Protein AF-A0A813A0J2-F1 (afdb_monomer)

Sequence (272 aa):
MQGVPAFLRPGIRQAYTFSLRALRDAHSRAGEVQQARAWKLFLLVPRLLLCRARVAGSTGREALLQRVRDFLAGRWTALLAAARDAADQLGPAPTAHADDDAASLRRREAACAHAPTCPAYRNPRRRARPPTLGQALRSSRRGTAAGLSGATCKHYKVLLDDAEALELFAHAANLLASAQIPANIAAALAVSRLTALVSRCLARQYADTFDQATRPYQFALQTRAGTDALSGMLRAAIDLDADATIVSLDGRSAYDTISRAAFLCEAIAHNP

Secondary structure (DSSP, 8-state):
-----GGGHHHHHHHHHHHHHHHHHHHHHS-HHHHHHHHHHHHTHHHHH-SPPSS-HHHHHHHHHHHHHHHHTT-HHHHHHHHHHHHHTT-SPP-TTHHHHHHHHHHHHHHHHT----GGG--TT----HHHHHHHHHTPPTTPPP-TTS--HHHHGGGGG-HHHHHHHHHHHHHHHTT-S-HHHHHHHHTSHHHHHHHHHHHHHTHHHHHHHH-SS--STT-SSHHHHHHHHHHHHHHH-TT--------TTHHHHS-HHHHHHHHHHT--

Radius of gyration: 22.63 Å; Cα contacts (8 Å, |Δi|>4): 231; chains: 1; bounding box: 49×38×70 Å

Solvent-accessible surface area (backbone atoms only — not comparable to full-atom values): 15719 Å² total; per-residue (Å²): 108,58,81,84,51,79,91,46,40,68,52,53,35,50,54,47,37,52,24,34,50,46,28,56,52,19,66,77,74,45,57,62,71,52,30,43,48,22,50,49,53,41,51,32,45,46,38,50,50,29,50,78,64,95,47,72,67,70,66,28,52,50,54,42,54,48,38,42,52,37,52,77,70,66,45,49,68,62,34,49,51,56,39,47,57,54,46,67,72,65,49,82,72,87,64,91,53,51,67,63,49,50,52,50,46,53,53,50,50,56,58,56,71,69,58,76,91,62,86,81,73,79,57,89,83,74,57,51,44,48,69,52,43,49,49,46,52,67,71,52,68,88,84,61,74,55,18,88,45,49,34,33,71,74,68,57,52,52,31,74,84,34,72,67,41,30,47,40,48,21,51,54,44,30,31,56,71,65,65,65,59,45,74,96,48,44,73,64,44,68,61,20,46,62,41,59,48,45,54,50,25,48,51,61,74,44,39,66,59,54,51,60,74,41,55,89,83,58,39,60,96,85,38,91,64,26,64,64,47,51,52,52,52,55,49,54,50,40,75,76,31,90,83,60,78,90,82,90,83,83,69,76,61,50,89,80,64,55,59,61,68,59,53,49,51,51,56,46,74,80,52,129

Mean predicted aligne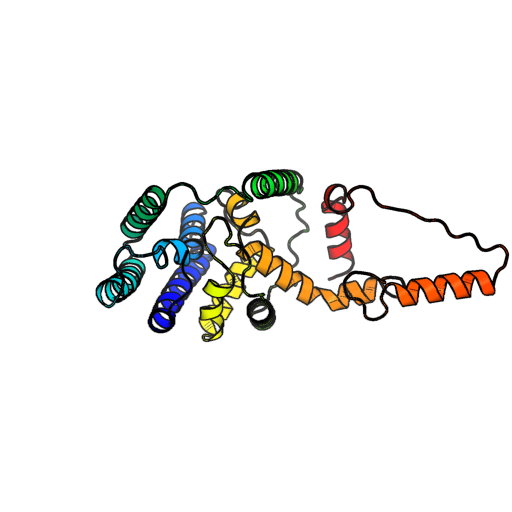d error: 9.46 Å

Nearest PDB structures (foldseek):
  7bmh-assembly1_A  TM=2.535E-01  e=9.460E+00  Plenodomus lingam
  3q7k-assembly1_E  TM=1.871E-01  e=7.464E+00  Salmonella enterica subsp. enterica serovar Typhi str. CT18

Foldseek 3Di:
DDFQDPVCLVLLLVQLLVLLVQLVCCLVPHDQVSNQVSVLSNLQSCLLQVLQDPDDDPVRVVVSVVSSVCSVVVVVVVSVVVSVVSVVVVPDDPCPCVVVVVVVLVLLVVVVVPDDPDPLLDDVVQFLDLVLLLVLLVPDDPPDAFFPSNDDSSSVNSQNVPPSSSRSLSVVLRCLSSVVHRPVCNSSVSRGNSVVSSVSSSCVVCVVVVVVVCPPPDADDPDPCHVVVVVVVVVVVCVVPVPDDDDDDDDDVCVSPDDPVVVVVVVSVSPD

pLDDT: mean 81.61, std 15.21, range [38.41, 97.88]

Organism: NCBI:txid1628268

Structure (mmCIF, N/CA/C/O backbone):
data_AF-A0A813A0J2-F1
#
_entry.id   AF-A0A813A0J2-F1
#
loop_
_atom_site.group_PDB
_atom_site.id
_atom_site.type_symbol
_atom_site.label_atom_id
_atom_site.label_alt_id
_atom_site.label_comp_id
_atom_site.label_asym_id
_atom_site.label_entity_id
_atom_site.label_seq_id
_atom_site.pdbx_PDB_ins_code
_atom_site.Cartn_x
_atom_site.Cartn_y
_atom_site.Cartn_z
_atom_site.occupancy
_atom_site.B_iso_or_equiv
_atom_site.auth_seq_id
_atom_site.auth_comp_id
_atom_site.auth_asym_id
_atom_site.auth_atom_id
_atom_site.pdbx_PDB_model_num
ATOM 1 N N . MET A 1 1 ? 5.527 -5.990 15.704 1.00 75.81 1 MET A N 1
ATOM 2 C CA . MET A 1 1 ? 4.059 -6.217 15.722 1.00 75.81 1 MET A CA 1
ATOM 3 C C . MET A 1 1 ? 3.756 -7.693 15.552 1.00 75.81 1 MET A C 1
ATOM 5 O O . MET A 1 1 ? 4.475 -8.348 14.804 1.00 75.81 1 MET A O 1
ATOM 9 N N . GLN A 1 2 ? 2.730 -8.227 16.221 1.00 80.75 2 GLN A N 1
ATOM 10 C CA . GLN A 1 2 ? 2.326 -9.626 16.014 1.00 80.75 2 GLN A CA 1
ATOM 11 C C . GLN A 1 2 ? 1.457 -9.799 14.753 1.00 80.75 2 GLN A C 1
ATOM 13 O O . GLN A 1 2 ? 0.929 -8.828 14.201 1.00 80.75 2 GLN A O 1
ATOM 18 N N . GLY A 1 3 ? 1.341 -11.038 14.263 1.00 83.94 3 GLY A N 1
ATOM 19 C CA . GLY A 1 3 ? 0.378 -11.385 13.212 1.00 83.94 3 GLY A CA 1
ATOM 20 C C . GLY A 1 3 ? -1.062 -11.289 13.723 1.00 83.94 3 GLY A C 1
ATOM 21 O O . GLY A 1 3 ? -1.275 -11.263 14.929 1.00 83.94 3 GLY A O 1
ATOM 22 N N . VAL A 1 4 ? -2.049 -11.240 12.823 1.00 88.69 4 VAL A N 1
ATOM 23 C CA . VAL A 1 4 ? -3.469 -11.173 13.214 1.00 88.69 4 VAL A CA 1
ATOM 24 C C . VAL A 1 4 ? -3.949 -12.553 13.687 1.00 88.69 4 VAL A C 1
ATOM 26 O O . VAL A 1 4 ? -4.020 -13.465 12.853 1.00 88.69 4 VAL A O 1
ATOM 29 N N . PRO A 1 5 ? -4.300 -12.739 14.976 1.00 90.12 5 PRO A N 1
ATOM 30 C CA . PRO A 1 5 ? -4.888 -13.991 15.451 1.00 90.12 5 PRO A CA 1
ATOM 31 C C . PRO A 1 5 ? -6.247 -14.243 14.790 1.00 90.12 5 PRO A C 1
ATOM 33 O O . PRO A 1 5 ? -6.977 -13.295 14.504 1.00 90.12 5 PRO A O 1
ATOM 36 N N . ALA A 1 6 ? -6.614 -15.509 14.568 1.00 91.44 6 ALA A N 1
ATOM 37 C CA . ALA A 1 6 ? -7.849 -15.867 13.859 1.00 91.44 6 ALA A CA 1
ATOM 38 C C . ALA A 1 6 ? -9.105 -15.242 14.495 1.00 91.44 6 ALA A C 1
ATOM 40 O O . ALA A 1 6 ? -9.894 -14.620 13.788 1.00 91.44 6 ALA A O 1
ATOM 41 N N . PHE A 1 7 ? -9.224 -15.308 15.827 1.00 91.38 7 PHE A N 1
ATOM 42 C CA . PHE A 1 7 ? -10.346 -14.735 16.580 1.00 91.38 7 PHE A CA 1
ATOM 43 C C . PHE A 1 7 ? -10.458 -13.206 16.465 1.00 91.38 7 PHE A C 1
ATOM 45 O O . PHE A 1 7 ? -11.523 -12.652 16.707 1.00 91.38 7 PHE A O 1
ATOM 52 N N . LEU A 1 8 ? -9.370 -12.513 16.108 1.00 93.50 8 LEU A N 1
ATOM 53 C CA . LEU A 1 8 ? -9.333 -11.053 16.019 1.00 93.50 8 LEU A CA 1
ATOM 54 C C . LEU A 1 8 ? -9.584 -10.550 14.591 1.00 93.50 8 LEU A C 1
ATOM 56 O O . LEU A 1 8 ? -9.812 -9.358 14.403 1.00 93.50 8 LEU A O 1
ATOM 60 N N . ARG A 1 9 ? -9.555 -11.428 13.575 1.00 94.50 9 ARG A N 1
ATOM 61 C CA . ARG A 1 9 ? -9.724 -11.032 12.164 1.00 94.50 9 ARG A CA 1
ATOM 62 C C . ARG A 1 9 ? -10.989 -10.200 11.916 1.00 94.50 9 ARG A C 1
ATOM 64 O O . ARG A 1 9 ? -10.839 -9.170 11.261 1.00 94.50 9 ARG A O 1
ATOM 71 N N . PRO A 1 10 ? -12.182 -10.556 12.447 1.00 95.44 10 PRO A N 1
ATOM 72 C CA . PRO A 1 10 ? -13.379 -9.736 12.256 1.00 95.44 10 PRO A CA 1
ATOM 73 C C . PRO A 1 10 ? -13.210 -8.321 12.823 1.00 95.44 10 PRO A C 1
ATOM 75 O O . PRO A 1 10 ? -13.498 -7.348 12.134 1.00 95.44 10 PRO A O 1
ATOM 78 N N . GLY A 1 11 ? -12.653 -8.200 14.031 1.00 95.94 11 GLY A N 1
ATOM 79 C CA . GLY A 1 11 ? -12.412 -6.912 14.684 1.00 95.94 11 GLY A CA 1
ATOM 80 C C . GLY A 1 11 ? -11.375 -6.046 13.963 1.00 95.94 11 GLY A C 1
ATOM 81 O O . GLY A 1 11 ? -11.594 -4.855 13.759 1.00 95.94 11 GLY A O 1
ATOM 82 N N . ILE A 1 12 ? -10.268 -6.640 13.500 1.00 95.75 12 ILE A N 1
ATOM 83 C CA . ILE A 1 12 ? -9.265 -5.914 12.703 1.00 95.75 12 ILE A CA 1
ATOM 84 C C . ILE A 1 12 ? -9.857 -5.456 11.365 1.00 95.75 12 ILE A C 1
ATOM 86 O O . ILE A 1 12 ? -9.599 -4.331 10.938 1.00 95.75 12 ILE A O 1
ATOM 90 N N . ARG A 1 13 ? -10.664 -6.294 10.706 1.00 96.50 13 ARG A N 1
ATOM 91 C CA . ARG A 1 13 ? -11.355 -5.913 9.470 1.00 96.50 13 ARG A CA 1
ATOM 92 C C . ARG A 1 13 ? -12.330 -4.758 9.704 1.00 96.50 13 ARG A C 1
ATOM 94 O O . ARG A 1 13 ? -12.316 -3.811 8.922 1.00 96.50 13 ARG A O 1
ATOM 101 N N . GLN A 1 14 ? -13.111 -4.784 10.785 1.00 96.75 14 GLN A N 1
ATOM 102 C CA . GLN A 1 14 ? -13.985 -3.667 11.159 1.00 96.75 14 GLN A CA 1
ATOM 103 C C . GLN A 1 14 ? -13.189 -2.377 11.392 1.00 96.75 14 GLN A C 1
ATOM 105 O O . GLN A 1 14 ? -13.555 -1.337 10.853 1.00 96.75 14 GLN A O 1
ATOM 110 N N . ALA A 1 15 ? -12.067 -2.441 12.113 1.00 97.31 15 ALA A N 1
ATOM 111 C CA . ALA A 1 15 ? -11.208 -1.280 12.356 1.00 97.31 15 ALA A CA 1
ATOM 112 C C . ALA A 1 15 ? -10.622 -0.686 11.059 1.00 97.31 15 ALA A C 1
ATOM 114 O O . ALA A 1 15 ? -10.613 0.534 10.865 1.00 97.31 15 ALA A O 1
ATOM 115 N N . TYR A 1 16 ? -10.167 -1.535 10.133 1.00 97.19 16 TYR A N 1
ATOM 116 C CA . TYR A 1 16 ? -9.724 -1.074 8.817 1.00 97.19 16 TYR A CA 1
ATOM 117 C C . TYR A 1 16 ? -10.860 -0.469 7.999 1.00 97.19 16 TYR A C 1
ATOM 119 O O . TYR A 1 16 ? -10.696 0.609 7.445 1.00 97.19 16 TYR A O 1
ATOM 127 N N . THR A 1 17 ? -12.015 -1.126 7.947 1.00 97.69 17 THR A N 1
ATOM 128 C CA . THR A 1 17 ? -13.176 -0.636 7.192 1.00 97.69 17 THR A CA 1
ATOM 129 C C . THR A 1 17 ? -13.630 0.717 7.731 1.00 97.69 17 THR A C 1
ATOM 131 O O . THR A 1 17 ? -13.798 1.660 6.964 1.00 97.69 17 THR A O 1
ATOM 134 N N . PHE A 1 18 ? -13.722 0.854 9.057 1.00 97.88 18 PHE A N 1
ATOM 135 C CA . PHE A 1 18 ? -14.023 2.115 9.729 1.00 97.88 18 PHE A CA 1
ATOM 136 C C . PHE A 1 18 ? -13.033 3.221 9.335 1.00 97.88 18 PHE A C 1
ATOM 138 O O . PHE A 1 18 ? -13.437 4.296 8.895 1.00 97.88 18 PHE A O 1
ATOM 145 N N . SER A 1 19 ? -11.730 2.954 9.452 1.00 97.62 19 SER A N 1
ATOM 146 C CA . SER A 1 19 ? -10.697 3.952 9.149 1.00 97.62 19 SER A CA 1
ATOM 147 C C . SER A 1 19 ? -10.624 4.313 7.664 1.00 97.62 19 SER A C 1
ATOM 149 O O . SER A 1 19 ? -10.400 5.476 7.335 1.00 97.62 19 SER A O 1
ATOM 151 N N . LEU A 1 20 ? -10.870 3.361 6.762 1.00 97.81 20 LEU A N 1
ATOM 152 C CA . LEU A 1 20 ? -10.923 3.618 5.324 1.00 97.81 20 LEU A CA 1
ATOM 153 C C . LEU A 1 20 ? -12.183 4.395 4.910 1.00 97.81 20 LEU A C 1
ATOM 155 O O . LEU A 1 20 ? -12.088 5.262 4.042 1.00 97.81 20 LEU A O 1
ATOM 159 N N . ARG A 1 21 ? -13.344 4.147 5.540 1.00 97.06 21 ARG A N 1
ATOM 160 C CA . ARG A 1 21 ? -14.542 4.989 5.355 1.00 97.06 21 ARG A CA 1
ATOM 161 C C . ARG A 1 21 ? -14.263 6.419 5.807 1.00 97.06 21 ARG A C 1
ATOM 163 O O . ARG A 1 21 ? -14.449 7.341 5.023 1.00 97.06 21 ARG A O 1
ATOM 170 N N . ALA A 1 22 ? -13.700 6.589 7.006 1.00 96.00 22 ALA A N 1
ATOM 171 C CA . ALA A 1 22 ? -13.313 7.903 7.517 1.00 96.00 22 ALA A CA 1
ATOM 172 C C . ALA A 1 22 ? -12.311 8.623 6.594 1.00 96.00 22 ALA A C 1
ATOM 174 O O . ALA A 1 22 ? -12.391 9.837 6.426 1.00 96.00 22 ALA A O 1
ATOM 175 N N . LEU A 1 23 ? -11.385 7.885 5.974 1.00 96.56 23 LEU A N 1
ATOM 176 C CA . LEU A 1 23 ? -10.433 8.414 4.994 1.00 96.56 23 LEU A CA 1
ATOM 177 C C . LEU A 1 23 ? -11.130 8.901 3.724 1.00 96.56 23 LEU A C 1
ATOM 179 O O . LEU A 1 23 ? -10.880 10.030 3.301 1.00 96.56 23 LEU A O 1
ATOM 183 N N . ARG A 1 24 ? -12.022 8.089 3.149 1.00 95.94 24 ARG A N 1
ATOM 184 C CA . ARG A 1 24 ? -12.827 8.476 1.982 1.00 95.94 24 ARG A CA 1
ATOM 185 C C . ARG A 1 24 ? -13.660 9.724 2.280 1.00 95.94 24 ARG A C 1
ATOM 187 O O . ARG A 1 24 ? -13.628 10.682 1.512 1.00 95.94 24 ARG A O 1
ATOM 194 N N . ASP A 1 25 ? -14.347 9.739 3.418 1.00 95.38 25 ASP A N 1
ATOM 195 C CA . ASP A 1 25 ? -15.223 10.844 3.810 1.00 95.38 25 ASP A CA 1
ATOM 196 C C . ASP A 1 25 ? -14.423 12.133 4.062 1.00 95.38 25 ASP A C 1
ATOM 198 O O . ASP A 1 25 ? -14.815 13.211 3.605 1.00 95.38 25 ASP A O 1
ATOM 202 N N . ALA A 1 26 ? -13.264 12.030 4.724 1.00 94.69 26 ALA A N 1
ATOM 203 C CA . ALA A 1 26 ? -12.372 13.164 4.956 1.00 94.69 26 ALA A CA 1
ATOM 204 C C . ALA A 1 26 ? -11.808 13.736 3.650 1.00 94.69 26 ALA A C 1
ATOM 206 O O . ALA A 1 26 ? -11.664 14.951 3.535 1.00 94.69 26 ALA A O 1
ATOM 207 N N . HIS A 1 27 ? -11.508 12.891 2.663 1.00 92.12 27 HIS A N 1
ATOM 208 C CA . HIS A 1 27 ? -11.026 13.352 1.364 1.00 92.12 27 HIS A CA 1
ATOM 209 C C . HIS A 1 27 ? -12.091 14.149 0.597 1.00 92.12 27 HIS A C 1
ATOM 211 O O . HIS A 1 27 ? -11.766 15.137 -0.052 1.00 92.12 27 HIS A O 1
ATOM 217 N N . SER A 1 28 ? -13.366 13.760 0.700 1.00 87.38 28 SER A N 1
ATOM 218 C CA . SER A 1 28 ? -14.460 14.458 0.013 1.00 87.38 28 SER A CA 1
ATOM 219 C C . SER A 1 28 ? -14.950 15.721 0.723 1.00 87.38 28 SER A C 1
ATOM 221 O O . SER A 1 28 ? -15.503 16.596 0.062 1.00 87.38 28 SER A O 1
ATOM 223 N N . ARG A 1 29 ? -14.837 15.802 2.055 1.00 85.88 29 ARG A N 1
ATOM 224 C CA . ARG A 1 29 ? -15.569 16.810 2.850 1.00 85.88 29 ARG A CA 1
ATOM 225 C C . ARG A 1 29 ? -14.722 17.603 3.839 1.00 85.88 29 ARG A C 1
ATOM 227 O O . ARG A 1 29 ? -15.251 18.517 4.464 1.00 85.88 29 ARG A O 1
ATOM 234 N N . ALA A 1 30 ? -13.453 17.254 4.039 1.00 84.06 30 ALA A N 1
ATOM 235 C CA . ALA A 1 30 ? -12.662 17.806 5.132 1.00 84.06 30 ALA A CA 1
ATOM 236 C C . ALA A 1 30 ? -11.338 18.428 4.674 1.00 84.06 30 ALA A C 1
ATOM 238 O O . ALA A 1 30 ? -10.770 18.070 3.643 1.00 84.06 30 ALA A O 1
ATOM 239 N N . GLY A 1 31 ? -10.831 19.352 5.495 1.00 88.50 31 GLY A N 1
ATOM 240 C CA . GLY A 1 31 ? -9.531 19.987 5.291 1.00 88.50 31 GLY A CA 1
ATOM 241 C C . GLY A 1 31 ? -8.350 19.036 5.513 1.00 88.50 31 GLY A C 1
ATOM 242 O O . GLY A 1 31 ? -8.483 17.950 6.088 1.00 88.50 31 GLY A O 1
ATOM 243 N N . GLU A 1 32 ? -7.163 19.481 5.102 1.00 89.44 32 GLU A N 1
ATOM 244 C CA . GLU A 1 32 ? -5.930 18.682 5.074 1.00 89.44 32 GLU A CA 1
ATOM 245 C C . GLU A 1 32 ? -5.586 18.027 6.426 1.00 89.44 32 GLU A C 1
ATOM 247 O O . GLU A 1 32 ? -5.187 16.862 6.480 1.00 89.44 32 GLU A O 1
ATOM 252 N N . VAL A 1 33 ? -5.823 18.724 7.543 1.00 92.38 33 VAL A N 1
ATOM 253 C CA . VAL A 1 33 ? -5.591 18.191 8.899 1.00 92.38 33 VAL A CA 1
ATOM 254 C C . VAL A 1 33 ? -6.425 16.936 9.164 1.00 92.38 33 VAL A C 1
ATOM 256 O O . VAL A 1 33 ? -5.918 15.953 9.712 1.00 92.38 33 VAL A O 1
ATOM 259 N N . GLN A 1 34 ? -7.700 16.945 8.776 1.00 93.06 34 GLN A N 1
ATOM 260 C CA . GLN A 1 34 ? -8.599 15.817 9.007 1.00 93.06 34 GLN A CA 1
ATOM 261 C C . GLN A 1 34 ? -8.285 14.656 8.062 1.00 93.06 34 GLN A C 1
ATOM 263 O O . GLN A 1 34 ? -8.298 13.501 8.491 1.00 93.06 34 GLN A O 1
ATOM 268 N N . GLN A 1 35 ? -7.910 14.953 6.816 1.00 94.31 35 GLN A N 1
ATOM 269 C CA . GLN A 1 35 ? -7.392 13.947 5.890 1.00 94.31 35 GLN A CA 1
ATOM 270 C C . GLN A 1 35 ? -6.145 13.266 6.470 1.00 94.31 35 GLN A C 1
ATOM 272 O O . GLN A 1 35 ? -6.067 12.037 6.507 1.00 94.31 35 GLN A O 1
ATOM 277 N N . ALA A 1 36 ? -5.202 14.041 7.014 1.00 94.00 36 ALA A N 1
ATOM 278 C CA . ALA A 1 36 ? -3.986 13.505 7.621 1.00 94.00 36 ALA A CA 1
ATOM 279 C C . ALA A 1 36 ? -4.298 12.616 8.833 1.00 94.00 36 ALA A C 1
ATOM 281 O O . ALA A 1 36 ? -3.675 11.568 9.015 1.00 94.00 36 ALA A O 1
ATOM 282 N N . ARG A 1 37 ? -5.282 12.997 9.658 1.00 94.25 37 ARG A N 1
ATOM 283 C CA . ARG A 1 37 ? -5.762 12.175 10.783 1.00 94.25 37 ARG A CA 1
ATOM 284 C C . ARG A 1 37 ? -6.370 10.860 10.308 1.00 94.25 37 ARG A C 1
ATOM 286 O O . ARG A 1 37 ? -6.030 9.821 10.868 1.00 94.25 37 ARG A O 1
ATOM 293 N N . ALA A 1 38 ? -7.204 10.881 9.271 1.00 95.94 38 ALA A N 1
ATOM 294 C CA . ALA A 1 38 ? -7.831 9.673 8.742 1.00 95.94 38 ALA A CA 1
ATOM 295 C C . ALA A 1 38 ? -6.800 8.701 8.140 1.00 95.94 38 ALA A C 1
ATOM 297 O O . ALA A 1 38 ? -6.827 7.503 8.426 1.00 95.94 38 ALA A O 1
ATOM 298 N N . TRP A 1 39 ? -5.810 9.224 7.410 1.00 95.75 39 TRP A N 1
ATOM 299 C CA . TRP A 1 39 ? -4.657 8.447 6.948 1.00 95.75 39 TRP A CA 1
ATOM 300 C C . TRP A 1 39 ? -3.865 7.824 8.099 1.00 95.75 39 TRP A C 1
ATOM 302 O O . TRP A 1 39 ? -3.557 6.632 8.063 1.00 95.75 39 TRP A O 1
ATOM 312 N N . LYS A 1 40 ? -3.551 8.602 9.141 1.00 94.00 40 LYS A N 1
ATOM 313 C CA . LYS A 1 40 ? -2.852 8.097 10.334 1.00 94.00 40 LYS A CA 1
ATOM 314 C C . LYS A 1 40 ? -3.658 7.001 11.024 1.00 94.00 40 LYS A C 1
ATOM 316 O O . LYS A 1 40 ? -3.084 5.977 11.383 1.00 94.00 40 LYS A O 1
ATOM 321 N N . LEU A 1 41 ? -4.969 7.189 11.170 1.00 95.06 41 LEU A N 1
ATOM 322 C CA . LEU A 1 41 ? -5.855 6.207 11.785 1.00 95.06 41 LEU A CA 1
ATOM 323 C C . LEU A 1 41 ? -5.813 4.876 11.029 1.00 95.06 41 LEU A C 1
ATOM 325 O O . LEU A 1 41 ? -5.614 3.836 11.650 1.00 95.06 41 LEU A O 1
ATOM 329 N N . PHE A 1 42 ? -5.919 4.923 9.699 1.00 95.88 42 PHE A N 1
ATOM 330 C CA . PHE A 1 42 ? -5.825 3.751 8.831 1.00 95.88 42 PHE A CA 1
ATOM 331 C C . PHE A 1 42 ? -4.455 3.056 8.920 1.00 95.88 42 PHE A C 1
ATOM 333 O O . PHE A 1 42 ? -4.372 1.849 9.160 1.00 95.88 42 PHE A O 1
ATOM 340 N N . LEU A 1 43 ? -3.362 3.807 8.771 1.00 93.06 43 LEU A N 1
ATOM 341 C CA . LEU A 1 43 ? -2.009 3.242 8.751 1.00 93.06 43 LEU A CA 1
ATOM 342 C C . LEU A 1 43 ? -1.605 2.632 10.096 1.00 93.06 43 LEU A C 1
ATOM 344 O O . LEU A 1 43 ? -0.845 1.660 10.122 1.00 93.06 43 LEU A O 1
ATOM 348 N N . LEU A 1 44 ? -2.085 3.200 11.204 1.00 92.94 44 LEU A N 1
ATOM 349 C CA . LEU A 1 44 ? -1.707 2.797 12.557 1.00 92.94 44 LEU A CA 1
ATOM 350 C C . LEU A 1 44 ? -2.592 1.691 13.142 1.00 92.94 44 LEU A C 1
ATOM 352 O O . LEU A 1 44 ? -2.292 1.243 14.247 1.00 92.94 44 LEU A O 1
ATOM 356 N N . VAL A 1 45 ? -3.602 1.178 12.422 1.00 94.62 45 VAL A N 1
ATOM 357 C CA . VAL A 1 45 ? -4.445 0.055 12.890 1.00 94.62 45 VAL A CA 1
ATOM 358 C C . VAL A 1 45 ? -3.608 -1.104 13.458 1.00 94.62 45 VAL A C 1
ATOM 360 O O . VAL A 1 45 ? -3.866 -1.514 14.593 1.00 94.62 45 VAL A O 1
ATOM 363 N N . PRO A 1 46 ? -2.553 -1.614 12.781 1.00 92.31 46 PRO A N 1
ATOM 364 C CA . PRO A 1 46 ? -1.710 -2.650 13.368 1.00 92.31 46 PRO A CA 1
ATOM 365 C C . PRO A 1 46 ? -1.053 -2.195 14.664 1.00 92.31 46 PRO A C 1
ATOM 367 O O . PRO A 1 46 ? -1.038 -2.960 15.621 1.00 92.31 46 PRO A O 1
ATOM 370 N N . ARG A 1 47 ? -0.527 -0.964 14.707 1.00 90.38 47 ARG A N 1
ATOM 371 C CA . ARG A 1 47 ? 0.179 -0.407 15.870 1.00 90.38 47 ARG A CA 1
ATOM 372 C C . ARG A 1 47 ? -0.707 -0.321 17.105 1.00 90.38 47 ARG A C 1
ATOM 374 O O . ARG A 1 47 ? -0.270 -0.718 18.180 1.00 90.38 47 ARG A O 1
ATOM 381 N N . LEU A 1 48 ? -1.946 0.117 16.921 1.00 92.75 48 LEU A N 1
ATOM 382 C CA . LEU A 1 48 ? -2.918 0.300 17.996 1.00 92.75 48 LEU A CA 1
ATOM 383 C C . LEU A 1 48 ? -3.502 -1.022 18.498 1.00 92.75 48 LEU A C 1
ATOM 385 O O . LEU A 1 48 ? -3.772 -1.165 19.686 1.00 92.75 48 LEU A O 1
ATOM 389 N N . LEU A 1 49 ? -3.688 -2.001 17.609 1.00 93.50 49 LEU A N 1
ATOM 390 C CA . LEU A 1 49 ? -4.437 -3.217 17.939 1.00 93.50 49 LEU A CA 1
ATOM 391 C C . LEU A 1 49 ? -3.55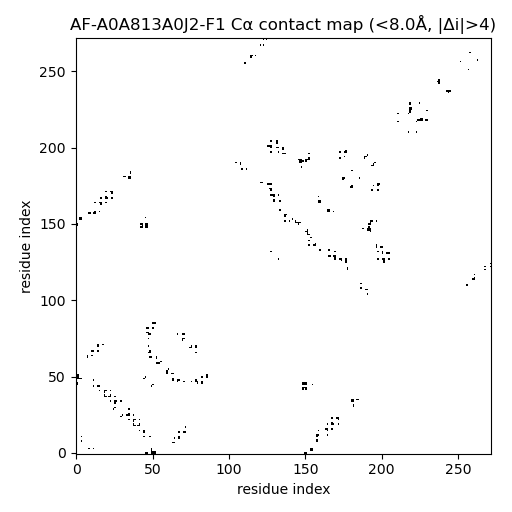4 -4.447 18.166 1.00 93.50 49 LEU A C 1
ATOM 393 O O . LEU A 1 49 ? -3.941 -5.361 18.890 1.00 93.50 49 LEU A O 1
ATOM 397 N N . LEU A 1 50 ? -2.362 -4.491 17.566 1.00 90.19 50 LEU A N 1
ATOM 398 C CA . LEU A 1 50 ? -1.504 -5.682 17.498 1.00 90.19 50 LEU A CA 1
ATOM 399 C C . LEU A 1 50 ? -0.134 -5.483 18.164 1.00 90.19 50 LEU A C 1
ATOM 401 O O . LEU A 1 50 ? 0.802 -6.251 17.897 1.00 90.19 50 LEU A O 1
ATOM 405 N N . CYS A 1 51 ? 0.041 -4.451 18.995 1.00 84.75 51 CYS A N 1
ATOM 406 C CA . CYS A 1 51 ? 1.203 -4.397 19.881 1.00 84.75 51 CYS A CA 1
ATOM 407 C C . CYS A 1 51 ? 1.133 -5.602 20.839 1.00 84.75 51 CYS A C 1
ATOM 409 O O . CYS A 1 51 ? 0.045 -5.992 21.270 1.00 84.75 51 CYS A O 1
ATOM 411 N N . ARG A 1 52 ? 2.261 -6.275 21.102 1.00 74.75 52 ARG A N 1
ATOM 412 C CA . ARG A 1 52 ? 2.246 -7.499 21.921 1.00 74.75 52 ARG A CA 1
ATOM 413 C C . ARG A 1 52 ? 1.730 -7.155 23.320 1.00 74.75 52 ARG A C 1
ATOM 415 O O . ARG A 1 52 ? 2.203 -6.202 23.929 1.00 74.75 52 ARG A O 1
ATOM 422 N N . ALA A 1 53 ? 0.730 -7.892 23.795 1.00 67.81 53 ALA A N 1
ATOM 423 C CA . ALA A 1 53 ? 0.296 -7.792 25.182 1.00 67.81 53 ALA A CA 1
ATOM 424 C C . ALA A 1 53 ? 1.331 -8.492 26.078 1.00 67.81 53 ALA A C 1
ATOM 426 O O . ALA A 1 53 ? 1.876 -9.522 25.687 1.00 67.81 53 ALA A O 1
ATOM 427 N N . ARG A 1 54 ? 1.598 -7.931 27.265 1.00 66.56 54 ARG A N 1
ATOM 428 C CA . ARG A 1 54 ? 2.504 -8.526 28.267 1.00 66.56 54 ARG A CA 1
ATOM 429 C C . ARG A 1 54 ? 1.978 -9.853 28.820 1.00 66.56 54 ARG A C 1
ATOM 431 O O . ARG A 1 54 ? 2.760 -10.708 29.208 1.00 66.56 54 ARG A O 1
ATOM 438 N N . VAL A 1 55 ? 0.656 -10.006 28.852 1.00 66.06 55 VAL A N 1
ATOM 439 C CA . VAL A 1 55 ? -0.020 -11.163 29.439 1.00 66.06 55 VAL A CA 1
ATOM 440 C C . VAL A 1 55 ? -0.446 -12.117 28.326 1.00 66.06 55 VAL A C 1
ATOM 442 O O . VAL A 1 55 ? -1.108 -11.706 27.371 1.00 66.06 55 VAL A O 1
ATOM 445 N N . ALA A 1 56 ? -0.047 -13.383 28.437 1.00 70.38 56 ALA A N 1
ATOM 446 C CA . ALA A 1 56 ? -0.467 -14.453 27.536 1.00 70.38 56 ALA A CA 1
ATOM 447 C C . ALA A 1 56 ? -1.812 -15.065 27.982 1.00 70.38 56 ALA A C 1
ATOM 449 O O . ALA A 1 56 ? -2.346 -14.737 29.039 1.00 70.38 56 ALA A O 1
ATOM 450 N N . GLY A 1 57 ? -2.382 -15.958 27.171 1.00 75.69 57 GLY A N 1
ATOM 451 C CA . GLY A 1 57 ? -3.602 -16.691 27.530 1.00 75.69 57 GLY A CA 1
ATOM 452 C C . GLY A 1 57 ? -4.896 -15.877 27.399 1.00 75.69 57 GLY A C 1
ATOM 453 O O . GLY A 1 57 ? -5.011 -14.994 26.543 1.00 75.69 57 GLY A O 1
ATOM 454 N N . SER A 1 58 ? -5.896 -16.202 28.222 1.00 74.00 58 SER A N 1
ATOM 455 C CA . SER A 1 58 ? -7.240 -15.597 28.192 1.00 74.00 58 SER A CA 1
ATOM 456 C C . SER A 1 58 ? -7.209 -14.087 28.436 1.00 74.00 58 SER A C 1
ATOM 458 O O . SER A 1 58 ? -7.839 -13.336 27.695 1.00 74.00 58 SER A O 1
ATOM 460 N N . THR A 1 59 ? -6.396 -13.628 29.388 1.00 78.31 59 THR A N 1
ATOM 461 C CA . THR A 1 59 ? -6.204 -12.203 29.695 1.00 78.31 59 THR A CA 1
ATOM 462 C C . THR A 1 59 ? -5.607 -11.436 28.512 1.00 78.31 59 THR A C 1
ATOM 464 O O . THR A 1 59 ? -6.044 -10.331 28.194 1.00 78.31 59 THR A O 1
ATOM 467 N N . GLY A 1 60 ? -4.652 -12.039 27.794 1.00 83.75 60 GLY A N 1
ATOM 468 C CA . GLY A 1 60 ? -4.089 -11.461 26.569 1.00 83.75 60 GLY A CA 1
ATOM 469 C C . GLY A 1 60 ? -5.100 -11.380 25.424 1.00 83.75 60 GLY A C 1
ATOM 470 O O . GLY A 1 60 ? -5.144 -10.387 24.694 1.00 83.75 60 GLY A O 1
ATOM 471 N N . ARG A 1 61 ? -5.945 -12.409 25.280 1.00 88.62 61 ARG A N 1
ATOM 472 C CA . ARG A 1 61 ? -7.045 -12.424 24.306 1.00 88.62 61 ARG A CA 1
ATOM 473 C C . ARG A 1 61 ? -8.057 -11.314 24.593 1.00 88.62 61 ARG A C 1
ATOM 475 O O . ARG A 1 61 ? -8.403 -10.583 23.665 1.00 88.62 61 ARG A O 1
ATOM 482 N N . GLU A 1 62 ? -8.490 -11.170 25.842 1.00 89.38 62 GLU A N 1
ATOM 483 C CA . GLU A 1 62 ? -9.465 -10.147 26.234 1.00 89.38 62 GLU A CA 1
ATOM 484 C C . GLU A 1 62 ? -8.910 -8.734 26.036 1.00 89.38 62 GLU A C 1
ATOM 486 O O . GLU A 1 62 ? -9.590 -7.875 25.481 1.00 89.38 62 GLU A O 1
ATOM 491 N N . ALA A 1 63 ? -7.633 -8.510 26.359 1.00 89.56 63 ALA A N 1
ATOM 492 C CA . ALA A 1 63 ? -6.971 -7.232 26.107 1.00 89.56 63 ALA A CA 1
ATOM 493 C C . ALA A 1 63 ? -6.967 -6.850 24.613 1.00 89.56 63 ALA A C 1
ATOM 495 O O . ALA A 1 63 ? -7.188 -5.690 24.265 1.00 89.56 63 ALA A O 1
ATOM 496 N N . LEU A 1 64 ? -6.745 -7.808 23.704 1.00 91.31 64 LEU A N 1
ATOM 497 C CA . LEU A 1 64 ? -6.792 -7.548 22.259 1.00 91.31 64 LEU A CA 1
ATOM 498 C C . LEU A 1 64 ? -8.208 -7.220 21.771 1.00 91.31 64 LEU A C 1
ATOM 500 O O . LEU A 1 64 ? -8.369 -6.329 20.937 1.00 91.31 64 LEU A O 1
ATOM 504 N N . LEU A 1 65 ? -9.226 -7.908 22.295 1.00 94.00 65 LEU A N 1
ATOM 505 C CA . LEU A 1 65 ? -10.629 -7.611 21.993 1.00 94.00 65 LEU A CA 1
ATOM 506 C C . LEU A 1 65 ? -11.033 -6.234 22.533 1.00 94.00 65 LEU A C 1
ATOM 508 O O . LEU A 1 65 ? -11.666 -5.458 21.817 1.00 94.00 65 LEU A O 1
ATOM 512 N N . GLN A 1 66 ? -10.598 -5.890 23.747 1.00 94.19 66 GLN A N 1
ATOM 513 C CA . GLN A 1 66 ? -10.846 -4.583 24.345 1.00 94.19 66 GLN A CA 1
ATOM 514 C C . GLN A 1 66 ? -10.242 -3.453 23.508 1.00 94.19 66 GLN A C 1
ATOM 516 O O . GLN A 1 66 ? -10.924 -2.467 23.256 1.00 94.19 66 GLN A O 1
ATOM 521 N N . ARG A 1 67 ? -9.029 -3.621 22.968 1.00 95.25 67 ARG A N 1
ATOM 522 C CA . ARG A 1 67 ? -8.426 -2.620 22.069 1.00 95.25 67 ARG A CA 1
ATOM 523 C C . ARG A 1 67 ? -9.250 -2.374 20.810 1.00 95.25 67 ARG A C 1
ATOM 525 O O . ARG A 1 67 ? -9.335 -1.238 20.357 1.00 95.25 67 ARG A O 1
ATOM 532 N N . VAL A 1 68 ? -9.862 -3.417 20.241 1.00 96.88 68 VAL A N 1
ATOM 533 C CA . VAL A 1 68 ? -10.785 -3.258 19.104 1.00 96.88 68 VAL A CA 1
ATOM 534 C C . VAL A 1 68 ? -12.004 -2.438 19.530 1.00 96.88 68 VAL A C 1
ATOM 536 O O . VAL A 1 68 ? -12.369 -1.499 18.824 1.00 96.88 68 VAL A O 1
ATOM 539 N N . ARG A 1 69 ? -12.599 -2.742 20.693 1.00 97.12 69 ARG A N 1
ATOM 540 C CA . ARG A 1 69 ? -13.731 -1.972 21.239 1.00 97.12 69 ARG A CA 1
ATOM 541 C C . ARG A 1 69 ? -13.357 -0.507 21.469 1.00 97.12 69 ARG A C 1
ATOM 543 O O . ARG A 1 69 ? -14.067 0.376 21.005 1.00 97.12 69 ARG A O 1
ATOM 550 N N . ASP A 1 70 ? -12.216 -0.249 22.100 1.00 97.19 70 ASP A N 1
ATOM 551 C CA . ASP A 1 70 ? -11.707 1.102 22.351 1.00 97.19 70 ASP A CA 1
ATOM 552 C C . ASP A 1 70 ? -11.427 1.863 21.048 1.00 97.19 70 ASP A C 1
ATOM 554 O O . ASP A 1 70 ? -11.711 3.056 20.952 1.00 97.19 70 ASP A O 1
ATOM 558 N N . PHE A 1 71 ? -10.919 1.178 20.020 1.00 97.69 71 PHE A N 1
ATOM 559 C CA . PHE A 1 71 ? -10.684 1.777 18.709 1.00 97.69 71 PHE A CA 1
ATOM 560 C C . PHE A 1 71 ? -11.993 2.193 18.044 1.00 97.69 71 PHE A C 1
ATOM 562 O O . PHE A 1 71 ? -12.098 3.314 17.551 1.00 97.69 71 PHE A O 1
ATOM 569 N N . LEU A 1 72 ? -12.999 1.319 18.043 1.00 96.44 72 LEU A N 1
ATOM 570 C CA . LEU A 1 72 ? -14.308 1.628 17.466 1.00 96.44 72 LEU A CA 1
ATOM 571 C C . LEU A 1 72 ? -15.064 2.686 18.286 1.00 96.44 72 LEU A C 1
ATOM 573 O O . LEU A 1 72 ? -15.821 3.465 17.718 1.00 96.44 72 LEU A O 1
ATOM 577 N N . ALA A 1 73 ? -14.797 2.777 19.590 1.00 96.88 73 ALA A N 1
ATOM 578 C CA . ALA A 1 73 ? -15.316 3.820 20.475 1.00 96.88 73 ALA A CA 1
ATOM 579 C C . ALA A 1 73 ? -14.554 5.160 20.383 1.00 96.88 73 ALA A C 1
ATOM 581 O O . ALA A 1 73 ? -14.834 6.076 21.153 1.00 96.88 73 ALA A O 1
ATOM 582 N N . GLY A 1 74 ? -13.565 5.291 19.491 1.00 96.56 74 GLY A N 1
ATOM 583 C CA . GLY A 1 74 ? -12.828 6.544 19.290 1.00 96.56 74 GLY A CA 1
ATOM 584 C C . GLY A 1 74 ? -11.751 6.849 20.337 1.00 96.56 74 GLY A C 1
ATOM 585 O O . GLY A 1 74 ? -11.179 7.939 20.330 1.00 96.56 74 GLY A O 1
ATOM 586 N N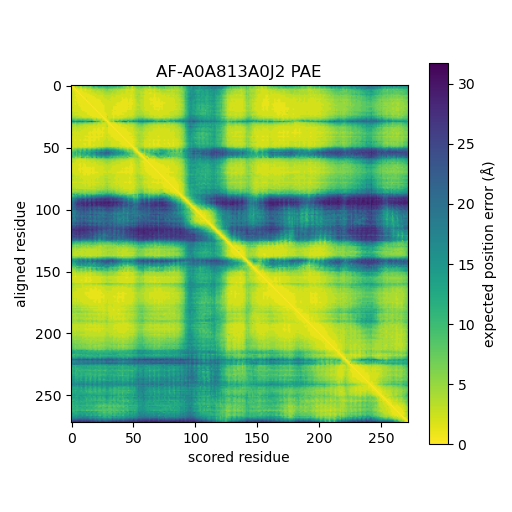 . ARG A 1 75 ? -11.399 5.901 21.216 1.00 96.75 75 ARG A N 1
ATOM 587 C CA . ARG A 1 75 ? -10.375 6.069 22.271 1.00 96.75 75 ARG A CA 1
ATOM 588 C C . ARG A 1 75 ? -8.942 5.940 21.729 1.00 96.75 75 ARG A C 1
ATOM 590 O O . ARG A 1 75 ? -8.080 5.286 22.318 1.00 96.75 75 ARG A O 1
ATOM 597 N N . TRP A 1 76 ? -8.665 6.542 20.573 1.00 95.25 76 TRP A N 1
ATOM 598 C CA . TRP A 1 76 ? -7.406 6.359 19.839 1.00 95.25 76 TRP A CA 1
ATOM 599 C C . TRP A 1 76 ? -6.187 6.926 20.566 1.00 95.25 76 TRP A C 1
ATOM 601 O O . TRP A 1 76 ? -5.102 6.364 20.453 1.00 95.25 76 TRP A O 1
ATOM 611 N N . THR A 1 77 ? -6.347 8.011 21.324 1.00 94.00 77 THR A N 1
ATOM 612 C CA . THR A 1 77 ? -5.264 8.626 22.111 1.00 94.00 77 THR A CA 1
ATOM 613 C C . THR A 1 77 ? -4.762 7.694 23.211 1.00 94.00 77 THR A C 1
ATOM 615 O O . THR A 1 77 ? -3.553 7.517 23.346 1.00 94.00 77 THR A O 1
ATOM 618 N N . ALA A 1 78 ? -5.672 7.027 23.927 1.00 92.62 78 ALA A N 1
ATOM 619 C CA . ALA A 1 78 ? -5.329 6.023 24.932 1.00 92.62 78 ALA A CA 1
ATOM 620 C C . ALA A 1 78 ? -4.613 4.814 24.303 1.00 92.62 78 ALA A C 1
ATOM 622 O O . ALA A 1 78 ? -3.591 4.358 24.812 1.00 92.62 78 ALA A O 1
ATOM 623 N N . LEU A 1 79 ? -5.091 4.342 23.145 1.00 93.94 79 LEU A N 1
ATOM 624 C CA . LEU A 1 79 ? -4.435 3.261 22.398 1.00 93.94 79 LEU A CA 1
ATOM 625 C C . LEU A 1 79 ? -3.035 3.651 21.904 1.00 93.94 79 LEU A C 1
ATOM 627 O O . LEU A 1 79 ? -2.123 2.826 21.921 1.00 93.94 79 LEU A O 1
ATOM 631 N N . LEU A 1 80 ? -2.854 4.900 21.465 1.00 92.00 80 LEU A N 1
ATOM 632 C CA . LEU A 1 80 ? -1.560 5.440 21.042 1.00 92.00 80 LEU A CA 1
ATOM 633 C C . LEU A 1 80 ? -0.571 5.505 22.206 1.00 92.00 80 LEU A C 1
ATOM 635 O O . LEU A 1 80 ? 0.575 5.099 22.023 1.00 92.00 80 LEU A O 1
ATOM 639 N N . ALA A 1 81 ? -1.007 5.992 23.371 1.00 90.75 81 ALA A N 1
ATOM 640 C CA . ALA A 1 81 ? -0.191 6.031 24.583 1.00 90.75 81 ALA A CA 1
ATOM 641 C C . ALA A 1 81 ? 0.248 4.615 24.981 1.00 90.75 81 ALA A C 1
ATOM 643 O O . ALA A 1 81 ? 1.440 4.326 24.991 1.00 90.75 81 ALA A O 1
ATOM 644 N N . ALA A 1 82 ? -0.702 3.683 25.109 1.00 88.69 82 ALA A N 1
ATOM 645 C CA . ALA A 1 82 ? -0.402 2.291 25.440 1.00 88.69 82 ALA A CA 1
ATOM 646 C C . ALA A 1 82 ? 0.536 1.612 24.420 1.00 88.69 82 ALA A C 1
ATOM 648 O O . ALA A 1 82 ? 1.365 0.775 24.778 1.00 88.69 82 ALA A O 1
ATOM 649 N N . ALA A 1 83 ? 0.422 1.950 23.131 1.00 88.38 83 ALA A N 1
ATOM 650 C CA . ALA A 1 83 ? 1.308 1.428 22.092 1.00 88.38 83 ALA A CA 1
ATOM 651 C C . ALA A 1 83 ? 2.726 2.024 22.136 1.00 88.38 83 ALA A C 1
ATOM 653 O O . ALA A 1 83 ? 3.657 1.367 21.662 1.00 88.38 83 ALA A O 1
ATOM 654 N N . ARG A 1 84 ? 2.897 3.248 22.655 1.00 86.69 84 ARG A N 1
ATOM 655 C CA . ARG A 1 84 ? 4.210 3.865 22.907 1.00 86.69 84 ARG A CA 1
ATOM 656 C C . ARG A 1 84 ? 4.868 3.236 24.125 1.00 86.69 84 ARG A C 1
ATOM 658 O O . ARG A 1 84 ? 5.964 2.712 23.979 1.00 86.69 84 ARG A O 1
ATOM 665 N N . ASP A 1 85 ? 4.138 3.129 25.231 1.00 85.38 85 ASP A N 1
ATOM 666 C CA . ASP A 1 85 ? 4.634 2.497 26.458 1.00 85.38 85 ASP A CA 1
ATOM 667 C C . ASP A 1 85 ? 5.106 1.062 26.189 1.00 85.38 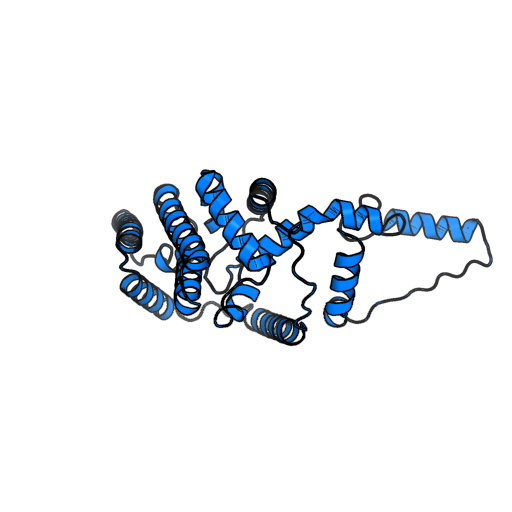85 ASP A C 1
ATOM 669 O O . ASP A 1 85 ? 6.173 0.639 26.629 1.00 85.38 85 ASP A O 1
ATOM 673 N N . ALA A 1 86 ? 4.341 0.309 25.392 1.00 80.81 86 ALA A N 1
ATOM 674 C CA . ALA A 1 86 ? 4.724 -1.040 24.989 1.00 80.81 86 ALA A CA 1
ATOM 675 C C . ALA A 1 86 ? 5.994 -1.082 24.119 1.00 80.81 86 ALA A C 1
ATOM 677 O O . ALA A 1 86 ? 6.698 -2.090 24.137 1.00 80.81 86 ALA A O 1
ATOM 678 N N . ALA A 1 87 ? 6.270 -0.040 23.329 1.00 77.25 87 ALA A N 1
ATOM 679 C CA . ALA A 1 87 ? 7.471 0.047 22.502 1.00 77.25 87 ALA A CA 1
ATOM 680 C C . ALA A 1 87 ? 8.708 0.387 23.345 1.00 77.25 87 ALA A C 1
ATOM 682 O O . ALA A 1 87 ? 9.723 -0.287 23.195 1.00 77.25 87 ALA A O 1
ATOM 683 N N . ASP A 1 88 ? 8.597 1.348 24.263 1.00 76.69 88 ASP A N 1
ATOM 684 C CA . ASP A 1 88 ? 9.700 1.769 25.139 1.00 76.69 88 ASP A CA 1
ATOM 685 C C . ASP A 1 88 ? 10.158 0.622 26.053 1.00 76.69 88 ASP A C 1
ATOM 687 O O . ASP A 1 88 ? 11.346 0.423 26.298 1.00 76.69 88 ASP A O 1
ATOM 691 N N . GLN A 1 89 ? 9.215 -0.213 26.488 1.00 70.06 89 GLN A N 1
ATOM 692 C CA . GLN A 1 89 ? 9.477 -1.358 27.362 1.00 70.06 89 GLN A CA 1
ATOM 693 C C . GLN A 1 89 ? 10.106 -2.571 26.660 1.00 70.06 89 GLN A C 1
ATOM 695 O O . GLN A 1 89 ? 10.624 -3.455 27.339 1.00 70.06 89 GLN A O 1
ATOM 700 N N . LEU A 1 90 ? 10.033 -2.661 25.328 1.00 64.19 90 LEU A N 1
ATOM 701 C CA . LEU A 1 90 ? 10.654 -3.746 24.552 1.00 64.19 90 LEU A CA 1
ATOM 702 C C . LEU A 1 90 ? 12.134 -3.469 24.233 1.00 64.19 90 LEU A C 1
ATOM 704 O O . LEU A 1 90 ? 12.795 -4.349 23.680 1.00 64.19 90 LEU A O 1
ATOM 708 N N . GLY A 1 91 ? 12.645 -2.284 24.590 1.00 54.38 91 GLY A N 1
ATOM 709 C CA . GLY A 1 91 ? 13.978 -1.819 24.215 1.00 54.38 91 GLY A CA 1
ATOM 710 C C . GLY A 1 91 ? 14.110 -1.547 22.707 1.00 54.38 91 GLY A C 1
ATOM 711 O O . GLY A 1 91 ? 13.203 -1.856 21.923 1.00 54.38 91 GLY A O 1
ATOM 712 N N . PRO A 1 92 ? 15.229 -0.951 22.259 1.00 52.75 92 PRO A N 1
ATOM 713 C CA . PRO A 1 92 ? 15.508 -0.821 20.834 1.00 52.75 92 PRO A CA 1
ATOM 714 C C . PRO A 1 92 ? 15.550 -2.213 20.186 1.00 52.75 92 PRO A C 1
ATOM 716 O O . PRO A 1 92 ? 16.155 -3.146 20.712 1.00 52.75 92 PRO A O 1
ATOM 719 N N . ALA A 1 93 ? 14.877 -2.369 19.042 1.00 48.59 93 ALA A N 1
ATOM 720 C CA . ALA A 1 93 ? 14.923 -3.611 18.273 1.00 48.59 93 ALA A CA 1
ATOM 721 C C . ALA A 1 93 ? 16.381 -3.951 17.887 1.00 48.59 93 ALA A C 1
ATOM 723 O O . ALA A 1 93 ? 17.158 -3.021 17.662 1.00 48.59 93 ALA A O 1
ATOM 724 N N . PRO A 1 94 ? 16.760 -5.241 17.756 1.00 41.25 94 PRO A N 1
ATOM 725 C CA . PRO A 1 94 ? 18.106 -5.622 17.334 1.00 41.25 94 PRO A CA 1
ATOM 726 C C . PRO A 1 94 ? 18.477 -4.921 16.019 1.00 41.25 94 PRO A C 1
ATOM 728 O O . PRO A 1 94 ? 17.788 -5.068 15.009 1.00 41.25 94 PRO A O 1
ATOM 731 N N . THR A 1 95 ? 19.556 -4.144 16.050 1.00 42.69 95 THR A N 1
ATOM 732 C CA . THR A 1 95 ? 19.992 -3.168 15.037 1.00 42.69 95 THR A CA 1
ATOM 733 C C . THR A 1 95 ? 20.669 -3.772 13.804 1.00 42.69 95 THR A C 1
ATOM 735 O O . THR A 1 95 ? 21.265 -3.038 13.024 1.00 42.69 95 THR A O 1
ATOM 738 N N . ALA A 1 96 ? 20.543 -5.077 13.551 1.00 38.41 96 ALA A N 1
ATOM 739 C CA . ALA A 1 96 ? 21.293 -5.761 12.489 1.00 38.41 96 ALA A CA 1
ATOM 740 C C . ALA A 1 96 ? 20.999 -5.270 11.048 1.00 38.41 96 ALA A C 1
ATOM 742 O O . ALA A 1 96 ? 21.723 -5.634 10.129 1.00 38.41 96 ALA A O 1
ATOM 743 N N . HIS A 1 97 ? 19.977 -4.428 10.837 1.00 44.84 97 HIS A N 1
ATOM 744 C CA . HIS A 1 97 ? 19.642 -3.832 9.533 1.00 44.84 97 HIS A CA 1
ATOM 745 C C . HIS A 1 97 ? 19.393 -2.312 9.575 1.00 44.84 97 HIS A C 1
ATOM 747 O O . HIS A 1 97 ? 18.945 -1.737 8.585 1.00 44.84 97 HIS A O 1
ATOM 753 N N . ALA A 1 98 ? 19.661 -1.644 10.704 1.00 46.75 98 ALA A N 1
ATOM 754 C CA . ALA A 1 98 ? 19.310 -0.233 10.884 1.00 46.75 98 ALA A CA 1
ATOM 755 C C . ALA A 1 98 ? 20.102 0.706 9.955 1.00 46.75 98 ALA A C 1
ATOM 757 O O . ALA A 1 98 ? 19.528 1.660 9.433 1.00 46.75 98 ALA A O 1
ATOM 758 N N . ASP A 1 99 ? 21.377 0.411 9.691 1.00 43.56 99 ASP A N 1
ATOM 759 C CA . ASP A 1 99 ? 22.217 1.224 8.801 1.00 43.56 99 ASP A CA 1
ATOM 760 C C . ASP A 1 99 ? 21.821 1.079 7.325 1.00 43.56 99 ASP A C 1
ATOM 762 O O . ASP A 1 99 ? 21.763 2.071 6.594 1.00 43.56 99 ASP A O 1
ATOM 766 N N . ASP A 1 100 ? 21.446 -0.131 6.905 1.00 48.88 100 ASP A N 1
ATOM 767 C CA . ASP A 1 100 ? 20.961 -0.420 5.550 1.00 48.88 100 ASP A CA 1
ATOM 768 C C . ASP A 1 100 ? 19.577 0.198 5.294 1.00 48.88 100 ASP A C 1
ATOM 770 O O . ASP A 1 100 ? 19.304 0.753 4.219 1.00 48.88 100 ASP A O 1
ATOM 774 N N . ASP A 1 101 ? 18.711 0.169 6.311 1.00 51.44 101 ASP A N 1
ATOM 775 C CA . ASP A 1 101 ? 17.404 0.817 6.284 1.00 51.44 101 ASP A CA 1
ATOM 776 C C . ASP A 1 101 ? 17.542 2.343 6.300 1.00 51.44 101 ASP A C 1
ATOM 778 O O . ASP A 1 101 ? 16.867 3.008 5.515 1.00 51.44 101 ASP A O 1
ATOM 782 N N . ALA A 1 102 ? 18.444 2.911 7.108 1.00 55.62 102 ALA A N 1
ATOM 783 C CA . ALA A 1 102 ? 18.709 4.351 7.164 1.00 55.62 102 ALA A CA 1
ATOM 784 C C . ALA A 1 102 ? 19.343 4.877 5.866 1.00 55.62 102 ALA A C 1
ATOM 786 O O . ALA A 1 102 ? 19.007 5.971 5.404 1.00 55.62 102 ALA A O 1
ATOM 787 N N . ALA A 1 103 ? 20.239 4.111 5.241 1.00 57.16 103 ALA A N 1
ATOM 788 C CA . ALA A 1 103 ? 20.796 4.431 3.929 1.00 57.16 103 ALA A CA 1
ATOM 789 C C . ALA A 1 103 ? 19.748 4.286 2.811 1.00 57.16 103 ALA A C 1
ATOM 791 O O . ALA A 1 103 ? 19.709 5.099 1.886 1.00 57.16 103 ALA A O 1
ATOM 792 N N . SER A 1 104 ? 18.870 3.281 2.890 1.00 55.47 104 SER A N 1
ATOM 793 C CA . SER A 1 104 ? 17.726 3.134 1.977 1.00 55.47 104 SER A CA 1
ATOM 794 C C . SER A 1 104 ? 16.687 4.244 2.155 1.00 55.47 104 SER A C 1
ATOM 796 O O . SER A 1 104 ? 16.102 4.697 1.173 1.00 55.47 104 SER A O 1
ATOM 798 N N . LEU A 1 105 ? 16.455 4.696 3.388 1.00 57.56 105 LEU A N 1
ATOM 799 C CA . LEU A 1 105 ? 15.598 5.830 3.739 1.00 57.56 105 LEU A CA 1
ATOM 800 C C . LEU A 1 105 ? 16.145 7.121 3.138 1.00 57.56 105 LEU A C 1
ATOM 802 O O . LEU A 1 105 ? 15.437 7.754 2.363 1.00 57.56 105 LEU A O 1
ATOM 806 N N . ARG A 1 106 ? 17.422 7.438 3.384 1.00 60.34 106 ARG A N 1
ATOM 807 C CA . ARG A 1 106 ? 18.095 8.610 2.801 1.00 60.34 106 ARG A CA 1
ATOM 808 C C . ARG A 1 106 ? 18.054 8.598 1.273 1.00 60.34 106 ARG A C 1
ATOM 810 O O . ARG A 1 106 ? 17.726 9.611 0.661 1.00 60.34 106 ARG A O 1
ATOM 817 N N . ARG A 1 107 ? 18.289 7.435 0.650 1.00 61.03 107 ARG A N 1
ATOM 818 C CA . ARG A 1 107 ? 18.139 7.260 -0.806 1.00 61.03 107 ARG A CA 1
ATOM 819 C C . ARG A 1 107 ? 16.711 7.524 -1.278 1.00 61.03 107 ARG A C 1
ATOM 821 O O . ARG A 1 107 ? 16.536 8.204 -2.281 1.00 61.03 107 ARG A O 1
ATOM 828 N N . ARG A 1 108 ? 15.689 7.034 -0.562 1.00 56.12 108 ARG A N 1
ATOM 829 C CA . ARG A 1 108 ? 14.263 7.256 -0.882 1.00 56.12 108 ARG A CA 1
ATOM 830 C C . ARG A 1 108 ? 13.807 8.699 -0.656 1.00 56.12 108 ARG A C 1
ATOM 832 O O . ARG A 1 108 ? 12.993 9.188 -1.433 1.00 56.12 108 ARG A O 1
ATOM 839 N N . GLU A 1 109 ? 14.314 9.374 0.366 1.00 54.53 109 GLU A N 1
ATOM 840 C CA . GLU A 1 109 ? 14.016 10.780 0.655 1.00 54.53 109 GLU A CA 1
ATOM 841 C C . GLU A 1 109 ? 14.638 11.705 -0.392 1.00 54.53 109 GLU A C 1
ATOM 843 O O . GLU A 1 109 ? 13.919 12.512 -0.979 1.00 54.53 109 GLU A O 1
ATOM 848 N N . ALA A 1 110 ? 15.919 11.515 -0.727 1.00 58.78 110 ALA A N 1
ATOM 849 C CA . ALA A 1 110 ? 16.579 12.240 -1.816 1.00 58.78 110 ALA A CA 1
ATOM 850 C C . ALA A 1 110 ? 15.841 12.035 -3.150 1.00 58.78 110 ALA A C 1
ATOM 852 O O . ALA A 1 110 ? 15.541 12.982 -3.874 1.00 58.78 110 ALA A O 1
ATOM 853 N N . ALA A 1 111 ? 15.442 10.795 -3.417 1.00 52.62 111 ALA A N 1
ATOM 854 C CA . ALA A 1 111 ? 14.595 10.396 -4.529 1.00 52.62 111 ALA A CA 1
ATOM 855 C C . ALA A 1 111 ? 13.235 11.127 -4.583 1.00 52.62 111 ALA A C 1
ATOM 857 O O . ALA A 1 111 ? 12.762 11.456 -5.672 1.00 52.62 111 ALA A O 1
ATOM 858 N N . CYS A 1 112 ? 12.583 11.358 -3.440 1.00 50.62 112 CYS A N 1
ATOM 859 C CA . CYS A 1 112 ? 11.313 12.089 -3.380 1.00 50.62 112 CYS A CA 1
ATOM 860 C C . CYS A 1 112 ? 11.511 13.606 -3.512 1.00 50.62 112 CYS A C 1
ATOM 862 O O . CYS A 1 112 ? 10.663 14.266 -4.104 1.00 50.62 112 CYS A O 1
ATOM 864 N N . ALA A 1 113 ? 12.629 14.148 -3.017 1.00 49.62 113 ALA A N 1
ATOM 865 C CA . ALA A 1 113 ? 12.945 15.576 -3.084 1.00 49.62 113 ALA A CA 1
ATOM 866 C C . ALA A 1 113 ? 13.199 16.084 -4.517 1.00 49.62 113 ALA A C 1
ATOM 868 O O . ALA A 1 113 ? 12.979 17.256 -4.796 1.00 49.62 113 ALA A O 1
ATOM 869 N N . HIS A 1 114 ? 13.626 15.202 -5.429 1.00 45.34 114 HIS A N 1
ATOM 870 C CA . HIS A 1 114 ? 13.936 15.544 -6.824 1.00 45.34 114 HIS A CA 1
ATOM 871 C C . HIS A 1 114 ? 12.781 15.279 -7.798 1.00 45.34 114 HIS A C 1
ATOM 873 O O . HIS A 1 114 ? 12.962 15.422 -9.005 1.00 45.34 114 HIS A O 1
ATOM 879 N N . ALA A 1 115 ? 11.606 14.853 -7.322 1.00 45.03 115 ALA A N 1
ATOM 880 C CA . ALA A 1 115 ? 10.441 14.698 -8.186 1.00 45.03 115 ALA A CA 1
ATOM 881 C C . ALA A 1 115 ? 9.860 16.093 -8.489 1.00 45.03 115 ALA A C 1
ATOM 883 O O . ALA A 1 115 ? 9.289 16.706 -7.584 1.00 45.03 115 ALA A O 1
ATOM 884 N N . PRO A 1 116 ? 9.978 16.625 -9.722 1.00 41.69 116 PRO A N 1
ATOM 885 C CA . PRO A 1 116 ? 9.361 17.899 -10.045 1.00 41.69 116 PRO A CA 1
ATOM 886 C C . PRO A 1 116 ? 7.840 17.738 -10.001 1.00 41.69 116 PRO A C 1
ATOM 888 O O . PRO A 1 116 ? 7.295 16.712 -10.424 1.00 41.69 116 PRO A O 1
ATOM 891 N N . THR A 1 117 ? 7.143 18.774 -9.547 1.00 45.16 117 THR A N 1
ATOM 892 C CA . THR A 1 117 ? 5.687 18.919 -9.640 1.00 45.16 117 THR A CA 1
ATOM 893 C C . THR A 1 117 ? 5.277 19.144 -11.098 1.00 45.16 117 THR A C 1
ATOM 895 O O . THR A 1 117 ? 4.911 20.244 -11.496 1.00 45.16 117 THR A O 1
ATOM 898 N N . CYS A 1 118 ? 5.356 18.112 -11.942 1.00 42.59 118 CYS A N 1
ATOM 899 C CA . CYS A 1 118 ? 4.835 18.214 -13.302 1.00 42.59 118 CYS A CA 1
ATOM 900 C C . CYS A 1 118 ? 3.289 18.152 -13.259 1.00 42.59 118 CYS A C 1
ATOM 902 O O . CYS A 1 118 ? 2.731 17.183 -12.735 1.00 42.59 118 CYS A O 1
ATOM 904 N N . PRO A 1 119 ? 2.557 19.140 -13.806 1.00 46.78 119 PRO A N 1
ATOM 905 C CA . PRO A 1 119 ? 1.089 19.147 -13.784 1.00 46.78 119 PRO A CA 1
ATOM 906 C C . PRO A 1 119 ? 0.451 17.987 -14.572 1.00 46.78 119 PRO A C 1
ATOM 908 O O . PRO A 1 119 ? -0.707 17.644 -14.343 1.00 46.78 119 PRO A O 1
ATOM 911 N N . ALA A 1 120 ? 1.211 17.347 -15.471 1.00 46.03 120 ALA A N 1
ATOM 912 C CA . ALA A 1 120 ? 0.750 16.287 -16.370 1.00 46.03 120 ALA A CA 1
ATOM 913 C C . ALA A 1 120 ? 0.563 14.901 -15.708 1.00 46.03 120 ALA A C 1
ATOM 915 O O . ALA A 1 120 ? 0.095 13.967 -16.355 1.00 46.03 120 ALA A O 1
ATOM 916 N N . TYR A 1 121 ? 0.882 14.736 -14.417 1.00 51.44 121 TYR A N 1
ATOM 917 C CA . TYR A 1 121 ? 0.829 13.427 -13.738 1.00 51.44 121 TYR A CA 1
ATOM 918 C C . TYR A 1 121 ? -0.571 12.880 -13.438 1.00 51.44 121 TYR A C 1
ATOM 920 O O . TYR A 1 121 ? -0.706 11.741 -12.982 1.00 51.44 121 TYR A O 1
ATOM 928 N N . ARG A 1 122 ? -1.633 13.651 -13.677 1.00 51.53 122 ARG A N 1
ATOM 929 C CA . ARG A 1 122 ? -3.005 13.192 -13.436 1.00 51.53 122 ARG A CA 1
ATOM 930 C C . ARG A 1 122 ? -3.565 12.489 -14.669 1.00 51.53 122 ARG A C 1
ATOM 932 O O . ARG A 1 122 ? -4.370 13.062 -15.391 1.00 51.53 122 ARG A O 1
ATOM 939 N N . ASN A 1 123 ? -3.200 11.221 -14.874 1.00 50.44 123 ASN A N 1
ATOM 940 C CA . ASN A 1 123 ? -3.942 10.359 -15.800 1.00 50.44 123 ASN A CA 1
ATOM 941 C C . ASN A 1 123 ? -4.988 9.512 -15.025 1.00 50.44 123 ASN A C 1
ATOM 943 O O . ASN A 1 123 ? -4.612 8.647 -14.224 1.00 50.44 123 ASN A O 1
ATOM 947 N N . PRO A 1 124 ? -6.303 9.713 -15.257 1.00 49.31 124 PRO A N 1
ATOM 948 C CA . PRO A 1 124 ? -7.381 8.993 -14.572 1.00 49.31 124 PRO A CA 1
ATOM 949 C C . PRO A 1 124 ? -7.440 7.483 -14.868 1.00 49.31 124 PRO A C 1
ATOM 951 O O . PRO A 1 124 ? -8.156 6.769 -14.158 1.00 49.31 124 PRO A O 1
ATOM 954 N N . ARG A 1 125 ? -6.691 6.973 -15.859 1.00 53.50 125 ARG A N 1
ATOM 955 C CA . ARG A 1 125 ? -6.640 5.539 -16.202 1.00 53.50 125 ARG A CA 1
ATOM 956 C C . ARG A 1 125 ? -5.745 4.710 -15.274 1.00 53.50 125 ARG A C 1
ATOM 958 O O . ARG A 1 125 ? -5.881 3.486 -15.221 1.00 53.50 125 ARG A O 1
ATOM 965 N N . ARG A 1 126 ? -4.900 5.347 -14.454 1.00 63.06 126 ARG A N 1
ATOM 966 C CA . ARG A 1 126 ? -3.944 4.664 -13.558 1.00 63.06 126 ARG A CA 1
ATOM 967 C 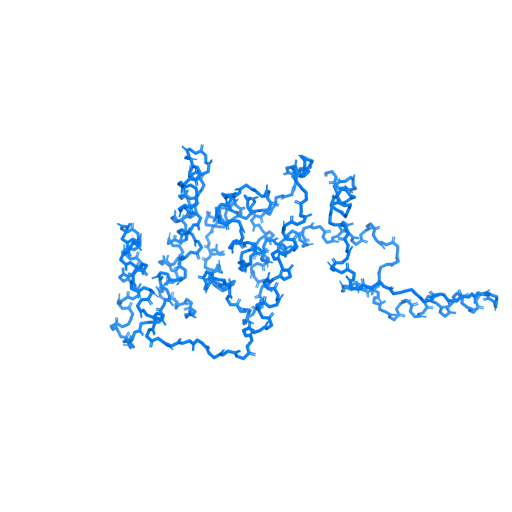C . ARG A 1 126 ? -4.532 4.319 -12.192 1.00 63.06 126 ARG A C 1
ATOM 969 O O . ARG A 1 126 ? -3.975 4.669 -11.156 1.00 63.06 126 ARG A O 1
ATOM 976 N N . ARG A 1 127 ? -5.680 3.639 -12.194 1.00 71.81 127 ARG A N 1
ATOM 977 C CA . ARG A 1 127 ? -6.346 3.206 -10.962 1.00 71.81 127 ARG A CA 1
ATOM 978 C C . ARG A 1 127 ? -5.973 1.775 -10.602 1.00 71.81 127 ARG A C 1
ATOM 980 O O . ARG A 1 127 ? -6.271 0.858 -11.364 1.00 71.81 127 ARG A O 1
ATOM 987 N N . ALA A 1 128 ? -5.422 1.586 -9.408 1.00 78.31 128 ALA A N 1
ATOM 988 C CA . ALA A 1 128 ? -5.395 0.304 -8.726 1.00 78.31 128 ALA A CA 1
ATOM 989 C C . ALA A 1 128 ? -6.840 -0.184 -8.549 1.00 78.31 128 ALA A C 1
ATOM 991 O O . ALA A 1 128 ? -7.606 0.352 -7.742 1.00 78.31 128 ALA A O 1
ATOM 992 N N . ARG A 1 129 ? -7.225 -1.183 -9.349 1.00 83.12 129 ARG A N 1
ATOM 993 C CA . ARG A 1 129 ? -8.548 -1.802 -9.269 1.00 83.12 129 ARG A CA 1
ATOM 994 C C . ARG A 1 129 ? -8.591 -2.790 -8.090 1.00 83.12 129 ARG A C 1
ATOM 996 O O . ARG A 1 129 ? -7.580 -3.436 -7.798 1.00 83.12 129 ARG A O 1
ATOM 1003 N N . PRO A 1 130 ? -9.749 -2.976 -7.441 1.00 85.12 130 PRO A N 1
ATOM 1004 C CA . PRO A 1 130 ? -9.941 -3.986 -6.397 1.00 85.12 130 PRO A CA 1
ATOM 1005 C C . PRO A 1 130 ? -9.407 -5.391 -6.752 1.00 85.12 130 PRO A C 1
ATOM 1007 O O . PRO A 1 130 ? -8.645 -5.938 -5.951 1.00 85.12 130 PRO A O 1
ATOM 1010 N N . PRO A 1 131 ? -9.673 -5.978 -7.943 1.00 85.88 131 PRO A N 1
ATOM 1011 C CA . PRO A 1 131 ? -9.160 -7.309 -8.284 1.00 85.88 131 PRO A CA 1
ATOM 1012 C C . PRO A 1 131 ? -7.630 -7.365 -8.394 1.00 85.88 131 PRO A C 1
ATOM 1014 O O . PRO A 1 131 ? -7.014 -8.299 -7.872 1.00 85.88 131 PRO A O 1
ATOM 1017 N N . THR A 1 132 ? -6.996 -6.360 -9.011 1.00 85.31 132 THR A N 1
ATOM 1018 C CA . THR A 1 132 ? -5.531 -6.299 -9.154 1.00 85.31 132 THR A CA 1
ATOM 1019 C C . THR A 1 132 ? -4.857 -6.090 -7.801 1.00 85.31 132 THR A C 1
ATOM 1021 O O . THR A 1 132 ? -3.854 -6.740 -7.495 1.00 85.31 132 THR A O 1
ATOM 1024 N N . LEU A 1 133 ? -5.447 -5.251 -6.946 1.00 88.50 133 LEU A N 1
ATOM 1025 C CA . LEU A 1 133 ? -4.972 -5.021 -5.584 1.00 88.50 133 LEU A CA 1
ATOM 1026 C C . LEU A 1 133 ? -5.124 -6.281 -4.723 1.00 88.50 133 LEU A C 1
ATOM 1028 O O . LEU A 1 133 ? -4.188 -6.672 -4.021 1.00 88.50 133 LEU A O 1
ATOM 1032 N N . GLY A 1 134 ? -6.261 -6.969 -4.836 1.00 89.94 134 GLY A N 1
ATOM 1033 C CA . GLY A 1 134 ? -6.513 -8.248 -4.181 1.00 89.94 134 GLY A CA 1
ATOM 1034 C C . GLY A 1 134 ? -5.525 -9.332 -4.620 1.00 89.94 134 GLY A C 1
ATOM 1035 O O . GLY A 1 134 ? -4.989 -10.067 -3.788 1.00 89.94 134 GLY A O 1
ATOM 1036 N N . GLN A 1 135 ? -5.202 -9.415 -5.913 1.00 89.00 135 GLN A N 1
ATOM 1037 C CA . GLN A 1 135 ? -4.181 -10.335 -6.424 1.00 89.00 135 GLN A CA 1
ATOM 1038 C C . GLN A 1 135 ? -2.776 -9.980 -5.915 1.00 89.00 135 GLN A C 1
ATOM 1040 O O . GLN A 1 135 ? -2.067 -10.867 -5.434 1.00 89.00 135 GLN A O 1
ATOM 1045 N N . ALA A 1 136 ? -2.393 -8.699 -5.934 1.00 88.75 136 ALA A N 1
ATOM 1046 C CA . ALA A 1 136 ? -1.109 -8.229 -5.409 1.00 88.75 136 ALA A CA 1
ATOM 1047 C C . ALA A 1 136 ? -0.957 -8.498 -3.899 1.00 88.75 136 ALA A C 1
ATOM 1049 O O . ALA A 1 136 ? 0.132 -8.848 -3.423 1.00 88.75 136 ALA A O 1
ATOM 1050 N N . LEU A 1 137 ? -2.052 -8.380 -3.141 1.00 89.12 137 LEU A N 1
ATOM 1051 C CA . LEU A 1 137 ? -2.118 -8.777 -1.737 1.00 89.12 137 LEU A CA 1
ATOM 1052 C C . LEU A 1 137 ? -1.958 -10.289 -1.581 1.00 89.12 137 LEU A C 1
ATOM 1054 O O . LEU A 1 137 ? -1.108 -10.723 -0.799 1.00 89.12 137 LEU A O 1
ATOM 1058 N N . ARG A 1 138 ? -2.720 -11.103 -2.320 1.00 90.06 138 ARG A N 1
ATOM 1059 C CA . ARG A 1 138 ? -2.637 -12.574 -2.267 1.00 90.06 138 ARG A CA 1
ATOM 1060 C C . ARG A 1 138 ? -1.219 -13.068 -2.547 1.00 90.06 138 ARG A C 1
ATOM 1062 O O . ARG A 1 138 ? -0.672 -13.805 -1.722 1.00 90.06 138 ARG A O 1
ATOM 1069 N N . SER A 1 139 ? -0.590 -12.562 -3.608 1.00 86.62 139 SER A N 1
ATOM 1070 C CA . SER A 1 139 ? 0.757 -12.949 -4.045 1.00 86.62 139 SER A CA 1
ATOM 1071 C C . SER A 1 139 ? 1.891 -12.372 -3.184 1.00 86.62 139 SER A C 1
ATOM 1073 O O . SER A 1 139 ? 3.061 -12.668 -3.425 1.00 86.62 139 SER A O 1
ATOM 1075 N N . SER A 1 140 ? 1.595 -11.510 -2.203 1.00 82.75 140 SER A N 1
ATOM 1076 C CA . SER A 1 140 ? 2.626 -10.957 -1.320 1.00 82.75 140 SER A CA 1
ATOM 1077 C C . SER A 1 140 ? 3.250 -12.053 -0.438 1.00 82.75 140 SER A C 1
ATOM 1079 O O . SER A 1 140 ? 2.546 -12.766 0.291 1.00 82.75 140 SER A O 1
ATOM 1081 N N . ARG A 1 141 ? 4.586 -12.190 -0.517 1.00 66.69 141 ARG A N 1
ATOM 1082 C CA . ARG A 1 141 ? 5.364 -13.212 0.205 1.00 66.69 141 ARG A CA 1
ATOM 1083 C C . ARG A 1 141 ? 5.217 -13.072 1.727 1.00 66.69 141 ARG A C 1
ATOM 1085 O O . ARG A 1 141 ? 5.116 -11.967 2.274 1.00 66.69 141 ARG A O 1
ATOM 1092 N N . ARG A 1 142 ? 5.244 -14.213 2.429 1.00 52.41 142 ARG A N 1
ATOM 1093 C CA . ARG A 1 142 ? 5.371 -14.259 3.897 1.00 52.41 142 ARG A CA 1
ATOM 1094 C C . ARG A 1 142 ? 6.742 -13.673 4.285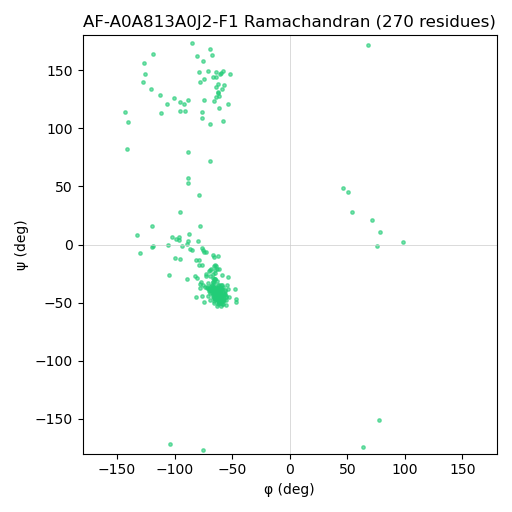 1.00 52.41 142 ARG A C 1
ATOM 1096 O O . ARG A 1 142 ? 7.726 -13.997 3.644 1.00 52.41 142 ARG A O 1
ATOM 1103 N N . GLY A 1 143 ? 6.795 -12.820 5.314 1.00 52.72 143 GLY A N 1
ATOM 1104 C CA . GLY A 1 143 ? 8.063 -12.354 5.906 1.00 52.72 143 GLY A CA 1
ATOM 1105 C C . GLY A 1 143 ? 8.580 -10.985 5.447 1.00 52.72 143 GLY A C 1
ATOM 1106 O O . GLY A 1 143 ? 9.626 -10.564 5.913 1.00 52.72 143 GLY A O 1
ATOM 1107 N N . THR A 1 144 ? 7.858 -10.254 4.589 1.00 58.88 144 THR A N 1
ATOM 1108 C CA . THR A 1 144 ? 8.288 -8.891 4.216 1.00 58.88 144 THR A CA 1
ATOM 1109 C C . THR A 1 144 ? 8.260 -7.969 5.447 1.00 58.88 144 THR A C 1
ATOM 1111 O O . THR A 1 144 ? 7.216 -7.888 6.105 1.00 58.88 144 THR A O 1
ATOM 1114 N N . ALA A 1 145 ? 9.374 -7.283 5.736 1.00 59.59 145 ALA A N 1
ATOM 1115 C CA . ALA A 1 145 ? 9.529 -6.413 6.904 1.00 59.59 145 ALA A CA 1
ATOM 1116 C C . ALA A 1 145 ? 8.388 -5.388 7.027 1.00 59.59 145 ALA A C 1
ATOM 1118 O O . ALA A 1 145 ? 7.819 -4.928 6.027 1.00 59.59 145 ALA A O 1
ATOM 1119 N N . ALA A 1 146 ? 8.017 -5.039 8.254 1.00 64.62 146 ALA A N 1
ATOM 1120 C CA . ALA A 1 146 ? 7.031 -3.991 8.480 1.00 64.62 146 ALA A CA 1
ATOM 1121 C C . ALA A 1 146 ? 7.565 -2.636 7.982 1.00 64.62 146 ALA A C 1
ATOM 1123 O O . ALA A 1 146 ? 8.760 -2.381 8.070 1.00 64.62 146 ALA A O 1
ATOM 1124 N N . GLY A 1 147 ? 6.692 -1.783 7.436 1.00 66.75 147 GLY A N 1
ATOM 1125 C CA . GLY A 1 147 ? 7.048 -0.371 7.216 1.00 66.75 147 GLY A CA 1
ATOM 1126 C C . GLY A 1 147 ? 7.028 0.417 8.534 1.00 66.75 147 GLY A C 1
ATOM 1127 O O . GLY A 1 147 ? 6.695 -0.147 9.577 1.00 66.75 147 GLY A O 1
ATOM 1128 N N . LEU A 1 148 ? 7.275 1.732 8.491 1.00 69.31 148 LEU A N 1
ATOM 1129 C CA . LEU A 1 148 ? 7.275 2.606 9.685 1.00 69.31 148 LEU A CA 1
ATOM 1130 C C . LEU A 1 148 ? 5.986 2.537 10.529 1.00 69.31 148 LEU A C 1
ATOM 1132 O O . LEU A 1 148 ? 6.013 2.719 11.745 1.00 69.31 148 LEU A O 1
ATOM 1136 N N . SER A 1 149 ? 4.846 2.217 9.911 1.00 73.75 149 SER A N 1
ATOM 1137 C CA . SER A 1 149 ? 3.574 2.033 10.619 1.00 73.75 149 SER A CA 1
ATOM 1138 C C . SER A 1 149 ? 3.475 0.723 11.417 1.00 73.75 149 SER A C 1
ATOM 1140 O O . SER A 1 149 ? 2.488 0.490 12.112 1.00 73.75 149 SER A O 1
ATOM 1142 N N . GLY A 1 150 ? 4.462 -0.171 11.307 1.00 76.19 150 GLY A N 1
ATOM 1143 C CA . GLY A 1 150 ? 4.395 -1.531 11.844 1.00 76.19 150 GLY A CA 1
ATOM 1144 C C . GLY A 1 150 ? 3.526 -2.482 11.007 1.00 76.19 150 GLY A C 1
ATOM 1145 O O . GLY A 1 150 ? 3.432 -3.669 11.333 1.00 76.19 150 GLY A O 1
ATOM 1146 N N . ALA A 1 151 ? 2.909 -1.986 9.927 1.00 84.44 151 ALA A N 1
ATOM 1147 C CA . ALA A 1 151 ? 2.059 -2.763 9.036 1.00 84.44 151 ALA A CA 1
ATOM 1148 C C . ALA A 1 151 ? 2.874 -3.626 8.060 1.00 84.44 151 ALA A C 1
ATOM 1150 O O . ALA A 1 151 ? 3.863 -3.192 7.461 1.00 84.44 151 ALA A O 1
ATOM 1151 N N . THR A 1 152 ? 2.395 -4.846 7.845 1.00 85.94 152 THR A N 1
ATOM 1152 C CA . THR A 1 152 ? 2.860 -5.792 6.825 1.00 85.94 152 THR A CA 1
ATOM 1153 C C . THR A 1 152 ? 1.711 -6.107 5.869 1.00 85.94 152 THR A C 1
ATOM 1155 O O . THR A 1 152 ? 0.544 -5.936 6.221 1.00 85.94 152 THR A O 1
ATOM 1158 N N . CYS A 1 153 ? 1.996 -6.673 4.690 1.00 86.88 153 CYS A N 1
ATOM 1159 C CA . CYS A 1 153 ? 0.924 -7.111 3.787 1.00 86.88 153 CYS A CA 1
ATOM 1160 C C . CYS A 1 153 ? -0.012 -8.150 4.436 1.00 86.88 153 CYS A C 1
ATOM 1162 O O . CYS A 1 153 ? -1.180 -8.216 4.071 1.00 86.88 153 CYS A O 1
ATOM 1164 N N . LYS A 1 154 ? 0.456 -8.930 5.429 1.00 86.56 154 LYS A N 1
ATOM 1165 C CA . LYS A 1 154 ? -0.395 -9.878 6.174 1.00 86.56 154 LYS A CA 1
ATOM 1166 C C . LYS A 1 154 ? -1.502 -9.175 6.957 1.00 86.56 154 LYS A C 1
ATOM 1168 O O . LYS A 1 154 ? -2.566 -9.756 7.125 1.00 86.56 154 LYS A O 1
ATOM 1173 N N . HIS A 1 155 ? -1.260 -7.953 7.430 1.00 90.81 155 HIS A N 1
ATOM 1174 C CA . HIS A 1 155 ? -2.273 -7.193 8.157 1.00 90.81 155 HIS A CA 1
ATOM 1175 C C . HIS A 1 155 ? -3.390 -6.720 7.227 1.00 90.81 155 HIS A C 1
ATOM 1177 O O . HIS A 1 155 ? -4.536 -6.729 7.645 1.00 90.81 155 HIS A O 1
ATOM 1183 N N . TYR A 1 156 ? -3.083 -6.405 5.967 1.00 92.44 156 TYR A N 1
ATOM 1184 C CA . TYR A 1 156 ? -4.087 -6.031 4.962 1.00 92.44 156 TYR A CA 1
ATOM 1185 C C . TYR A 1 156 ? -4.836 -7.230 4.364 1.00 92.44 156 TYR A C 1
ATOM 1187 O O . TYR A 1 156 ? -5.912 -7.059 3.804 1.00 92.44 156 TYR A O 1
ATOM 1195 N N . LYS A 1 157 ? -4.319 -8.462 4.500 1.00 92.62 157 LYS A N 1
ATOM 1196 C CA . LYS A 1 157 ? -4.987 -9.664 3.962 1.00 92.62 157 LYS A CA 1
ATOM 1197 C C . LYS A 1 157 ? -6.373 -9.918 4.563 1.00 92.62 157 LYS A C 1
ATOM 1199 O O . LYS A 1 157 ? -7.165 -10.587 3.918 1.00 92.62 157 LYS A O 1
ATOM 1204 N N . VAL A 1 158 ? -6.688 -9.364 5.738 1.00 93.50 158 VAL A N 1
ATOM 1205 C CA . VAL A 1 158 ? -8.033 -9.466 6.340 1.00 93.50 158 VAL A CA 1
ATOM 1206 C C . VAL A 1 158 ? -9.123 -8.765 5.519 1.00 93.50 158 VAL A C 1
ATOM 1208 O O . VAL A 1 158 ? -10.300 -9.037 5.733 1.00 93.50 158 VAL A O 1
ATOM 1211 N N . LEU A 1 159 ? -8.732 -7.869 4.605 1.00 94.62 159 LEU A N 1
ATOM 1212 C CA . LEU A 1 159 ? -9.631 -7.134 3.712 1.00 94.62 159 LEU A CA 1
ATOM 1213 C C . LEU A 1 159 ? -10.037 -7.958 2.484 1.00 94.62 159 LEU A C 1
ATOM 1215 O O . LEU A 1 159 ? -10.946 -7.566 1.773 1.00 94.62 159 LEU A O 1
ATOM 1219 N N . LEU A 1 160 ? -9.366 -9.086 2.211 1.00 93.94 160 LEU A N 1
ATOM 1220 C CA . LEU A 1 160 ? -9.682 -9.933 1.054 1.00 93.94 160 LEU A CA 1
ATOM 1221 C C . LEU A 1 160 ? -11.031 -10.651 1.189 1.00 93.94 160 LEU A C 1
ATOM 1223 O O . LEU A 1 160 ? -11.593 -11.054 0.177 1.00 93.94 160 LEU A O 1
ATOM 1227 N N . ASP A 1 161 ? -11.522 -10.807 2.419 1.00 89.31 161 ASP A N 1
ATOM 1228 C CA . ASP A 1 161 ? -12.761 -11.527 2.730 1.00 89.31 161 ASP A CA 1
ATOM 1229 C C . ASP A 1 161 ? -14.007 -10.616 2.682 1.00 89.31 161 ASP A C 1
ATOM 1231 O O . ASP A 1 161 ? -15.096 -11.050 3.045 1.00 89.31 161 ASP A O 1
ATOM 1235 N N . ASP A 1 162 ? -13.850 -9.341 2.312 1.00 93.06 162 ASP A N 1
ATOM 1236 C CA . ASP A 1 162 ? -14.910 -8.330 2.346 1.00 93.06 162 ASP A CA 1
ATOM 1237 C C . ASP A 1 162 ? -14.775 -7.387 1.147 1.00 93.06 162 ASP A C 1
ATOM 1239 O O . ASP A 1 162 ? -13.799 -6.643 1.014 1.00 93.06 162 ASP A O 1
ATOM 1243 N N . ALA A 1 163 ? -15.762 -7.450 0.253 1.00 93.38 163 ALA A N 1
ATOM 1244 C CA . ALA A 1 163 ? -15.769 -6.682 -0.983 1.00 93.38 163 ALA A CA 1
ATOM 1245 C C . ALA A 1 163 ? -15.774 -5.170 -0.720 1.00 93.38 163 ALA A C 1
ATOM 1247 O O . ALA A 1 163 ? -15.027 -4.441 -1.369 1.00 93.38 163 ALA A O 1
ATOM 1248 N N . GLU A 1 164 ? -16.542 -4.695 0.264 1.00 95.06 164 GLU A N 1
ATOM 1249 C CA . GLU A 1 164 ? -16.598 -3.269 0.592 1.00 95.06 164 GLU A CA 1
ATOM 1250 C C . GLU A 1 164 ? -15.254 -2.790 1.148 1.00 95.06 164 GLU A C 1
ATOM 1252 O O . GLU A 1 164 ? -14.728 -1.752 0.732 1.00 95.06 164 GLU A O 1
ATOM 1257 N N . ALA A 1 165 ? -14.659 -3.565 2.056 1.00 95.56 165 ALA A N 1
ATOM 1258 C CA . ALA A 1 165 ? -13.349 -3.248 2.611 1.00 95.56 165 ALA A CA 1
ATOM 1259 C C . ALA A 1 165 ? -12.270 -3.182 1.516 1.00 95.56 165 ALA A C 1
ATOM 1261 O O . ALA A 1 165 ? -11.393 -2.313 1.561 1.00 95.56 165 ALA A O 1
ATOM 1262 N N . LEU A 1 166 ? -12.340 -4.067 0.515 1.00 95.25 166 LEU A N 1
ATOM 1263 C CA . LEU A 1 166 ? -11.415 -4.074 -0.617 1.00 95.25 166 LEU A CA 1
ATOM 1264 C C . LEU A 1 166 ? -11.624 -2.876 -1.559 1.00 95.25 166 LEU A C 1
ATOM 1266 O O . LEU A 1 166 ? -10.633 -2.302 -2.015 1.00 95.25 166 LEU A O 1
ATOM 1270 N N . GLU A 1 167 ? -12.867 -2.458 -1.808 1.00 95.12 167 GLU A N 1
ATOM 1271 C CA . GLU A 1 167 ? -13.195 -1.242 -2.575 1.00 95.12 167 GLU A CA 1
ATOM 1272 C C . GLU A 1 167 ? -12.663 0.022 -1.892 1.00 95.12 167 GLU A C 1
ATOM 1274 O O . GLU A 1 167 ? -11.973 0.849 -2.496 1.00 95.12 167 GLU A O 1
ATOM 1279 N N . LEU A 1 168 ? -12.913 0.149 -0.590 1.00 96.94 168 LEU A N 1
ATOM 1280 C CA . LEU A 1 168 ? -12.397 1.240 0.234 1.00 96.94 168 LEU A CA 1
ATOM 1281 C C . LEU A 1 168 ? -10.863 1.267 0.249 1.00 96.94 168 LEU A C 1
ATOM 1283 O O . LEU A 1 168 ? -10.240 2.330 0.179 1.00 96.94 168 LEU A O 1
ATOM 1287 N N . PHE A 1 169 ? -10.239 0.092 0.299 1.00 96.31 169 PHE A N 1
ATOM 1288 C CA . PHE A 1 169 ? -8.789 -0.029 0.247 1.00 96.31 169 PHE A CA 1
ATOM 1289 C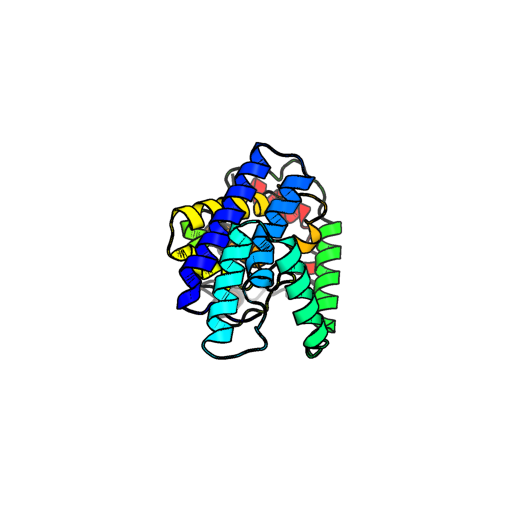 C . PHE A 1 169 ? -8.223 0.350 -1.128 1.00 96.31 169 PHE A C 1
ATOM 1291 O O . PHE A 1 169 ? -7.200 1.035 -1.201 1.00 96.31 169 PHE A O 1
ATOM 1298 N N . ALA A 1 170 ? -8.905 -0.020 -2.213 1.00 94.31 170 ALA A N 1
ATOM 1299 C CA . ALA A 1 170 ? -8.564 0.410 -3.565 1.00 94.31 170 ALA A CA 1
ATOM 1300 C C . ALA A 1 170 ? -8.693 1.930 -3.725 1.00 94.31 170 ALA A C 1
ATOM 1302 O O . ALA A 1 170 ? -7.823 2.560 -4.327 1.00 94.31 170 ALA A O 1
ATOM 1303 N N . HIS A 1 171 ? -9.715 2.550 -3.131 1.00 94.56 171 HIS A N 1
ATOM 1304 C CA . HIS A 1 171 ? -9.839 4.006 -3.097 1.00 94.56 171 HIS A CA 1
ATOM 1305 C C . HIS A 1 171 ? -8.621 4.668 -2.432 1.00 94.56 171 HIS A C 1
ATOM 1307 O O . HIS A 1 171 ? -7.986 5.525 -3.046 1.00 94.56 171 HIS A O 1
ATOM 1313 N N . ALA A 1 172 ? -8.224 4.221 -1.235 1.00 95.38 172 ALA A N 1
ATOM 1314 C CA . ALA A 1 172 ? -7.032 4.744 -0.561 1.00 95.38 172 ALA A CA 1
ATOM 1315 C C . ALA A 1 172 ? -5.747 4.514 -1.383 1.00 95.38 172 ALA A C 1
ATOM 1317 O O . ALA A 1 172 ? -4.919 5.415 -1.514 1.00 95.38 172 ALA A O 1
ATOM 1318 N N . ALA A 1 173 ? -5.592 3.334 -1.994 1.00 94.00 173 ALA A N 1
ATOM 1319 C CA . ALA A 1 173 ? -4.473 3.040 -2.889 1.00 94.00 173 ALA A CA 1
ATOM 1320 C C . ALA A 1 173 ? -4.411 4.004 -4.086 1.00 94.00 173 ALA A C 1
ATOM 1322 O O . ALA A 1 173 ? -3.323 4.426 -4.472 1.00 94.00 173 ALA A O 1
ATOM 1323 N N . ASN A 1 174 ? -5.564 4.386 -4.638 1.00 92.00 174 ASN A N 1
ATOM 1324 C CA . ASN A 1 174 ? -5.660 5.345 -5.736 1.00 92.00 174 ASN A CA 1
ATOM 1325 C C . ASN A 1 174 ? -5.313 6.768 -5.306 1.00 92.00 174 ASN A C 1
ATOM 1327 O O . ASN A 1 174 ? -4.600 7.455 -6.031 1.00 92.00 174 ASN A O 1
ATOM 1331 N N . LEU A 1 175 ? -5.741 7.199 -4.117 1.00 92.19 175 LEU A N 1
ATOM 1332 C CA . LEU A 1 175 ? -5.318 8.490 -3.573 1.00 92.19 175 LEU A CA 1
ATOM 1333 C C . LEU A 1 175 ? -3.795 8.556 -3.420 1.00 92.19 175 LEU A C 1
ATOM 1335 O O . LEU A 1 175 ? -3.181 9.530 -3.845 1.00 92.19 175 LEU A O 1
ATOM 1339 N N . LEU A 1 176 ? -3.174 7.489 -2.907 1.00 91.50 176 LEU A N 1
ATOM 1340 C CA . LEU A 1 176 ? -1.717 7.389 -2.825 1.00 91.50 176 LEU A CA 1
ATOM 1341 C C . LEU A 1 176 ? -1.055 7.404 -4.212 1.00 91.50 176 LEU A C 1
ATOM 1343 O O . LEU A 1 176 ? -0.109 8.156 -4.426 1.00 91.50 176 LEU A O 1
ATOM 1347 N N . ALA A 1 177 ? -1.556 6.602 -5.156 1.00 87.38 177 ALA A N 1
ATOM 1348 C CA . ALA A 1 177 ? -1.013 6.511 -6.512 1.00 87.38 177 ALA A CA 1
ATOM 1349 C C . ALA A 1 177 ? -1.093 7.841 -7.278 1.00 87.38 177 ALA A C 1
ATOM 1351 O O . ALA A 1 177 ? -0.201 8.158 -8.058 1.00 87.38 177 ALA A O 1
ATOM 1352 N N . SER A 1 178 ? -2.147 8.623 -7.047 1.00 84.56 178 SER A N 1
ATOM 1353 C CA . SER A 1 178 ? -2.343 9.941 -7.658 1.00 84.56 178 SER A CA 1
ATOM 1354 C C . SER A 1 178 ? -1.698 11.087 -6.870 1.00 84.56 178 SER A C 1
ATOM 1356 O O . SER A 1 178 ? -1.983 12.245 -7.169 1.00 84.56 178 SER A O 1
ATOM 1358 N N . ALA A 1 179 ? -0.885 10.788 -5.848 1.00 86.81 179 ALA A N 1
ATOM 1359 C CA . ALA A 1 179 ? -0.290 11.771 -4.937 1.00 86.81 179 ALA A CA 1
ATOM 1360 C C . ALA A 1 179 ? -1.319 12.716 -4.273 1.00 86.81 179 ALA A C 1
ATOM 1362 O O . ALA A 1 179 ? -1.003 13.840 -3.894 1.00 86.81 179 ALA A O 1
ATOM 1363 N N . GLN A 1 180 ? -2.560 12.255 -4.098 1.00 89.69 180 GLN A N 1
ATOM 1364 C CA . GLN A 1 180 ? -3.643 12.969 -3.415 1.00 89.69 180 GLN A CA 1
ATOM 1365 C C . GLN A 1 180 ? -3.612 12.654 -1.915 1.00 89.69 180 GLN A C 1
ATOM 1367 O O . GLN A 1 180 ? -4.561 12.112 -1.343 1.00 89.69 180 GLN A O 1
ATOM 1372 N N . ILE A 1 181 ? -2.472 12.945 -1.291 1.00 90.25 181 ILE A N 1
ATOM 1373 C CA . ILE A 1 181 ? -2.215 12.723 0.132 1.00 90.25 181 ILE A CA 1
ATOM 1374 C C . ILE A 1 181 ? -1.753 14.033 0.787 1.00 90.25 181 ILE A C 1
ATOM 1376 O O . ILE A 1 181 ? -1.064 14.814 0.134 1.00 90.25 181 ILE A O 1
ATOM 1380 N N . PRO A 1 182 ? -2.085 14.276 2.066 1.00 91.31 182 PRO A N 1
ATOM 1381 C CA . PRO A 1 182 ? -1.597 15.445 2.798 1.00 91.31 182 PRO A CA 1
ATOM 1382 C C . PRO A 1 182 ? -0.067 15.518 2.842 1.00 91.31 182 PRO A C 1
ATOM 1384 O O . PRO A 1 182 ? 0.605 14.507 3.092 1.00 91.31 182 PRO A O 1
ATOM 1387 N N . ALA A 1 183 ? 0.490 16.716 2.647 1.00 87.44 183 ALA A N 1
ATOM 1388 C CA . ALA A 1 183 ? 1.935 16.903 2.492 1.00 87.44 183 ALA A CA 1
ATOM 1389 C C . ALA A 1 183 ? 2.705 16.477 3.754 1.00 87.44 183 ALA A C 1
ATOM 1391 O O . ALA A 1 183 ? 3.743 15.817 3.682 1.00 87.44 183 ALA A O 1
ATOM 1392 N N . ASN A 1 184 ? 2.136 16.755 4.929 1.00 88.19 184 ASN A N 1
ATOM 1393 C CA . ASN A 1 184 ? 2.728 16.455 6.234 1.00 88.19 184 ASN A CA 1
ATOM 1394 C C . ASN A 1 184 ? 2.868 14.955 6.565 1.00 88.19 184 ASN A C 1
ATOM 1396 O O . ASN A 1 184 ? 3.479 14.610 7.578 1.00 88.19 184 ASN A O 1
ATOM 1400 N N . ILE A 1 185 ? 2.291 14.055 5.762 1.00 87.44 185 ILE A N 1
ATOM 1401 C CA . ILE A 1 185 ? 2.446 12.600 5.923 1.00 87.44 185 ILE A CA 1
ATOM 1402 C C . ILE A 1 185 ? 3.073 11.923 4.702 1.00 87.44 185 ILE A C 1
ATOM 1404 O O . ILE A 1 185 ? 3.298 10.710 4.740 1.00 87.44 185 ILE A O 1
ATOM 1408 N N . ALA A 1 186 ? 3.361 12.674 3.636 1.00 87.56 186 ALA A N 1
ATOM 1409 C CA . ALA A 1 186 ? 3.832 12.128 2.369 1.00 87.56 186 ALA A CA 1
ATOM 1410 C C . ALA A 1 186 ? 5.146 11.348 2.524 1.00 87.56 186 ALA A C 1
ATOM 1412 O O . ALA A 1 186 ? 5.232 10.206 2.074 1.00 87.56 186 ALA A O 1
ATOM 1413 N N . ALA A 1 187 ? 6.124 11.902 3.249 1.00 82.44 187 ALA A N 1
ATOM 1414 C CA . ALA A 1 187 ? 7.404 11.237 3.510 1.00 82.44 187 ALA A CA 1
ATOM 1415 C C . ALA A 1 187 ? 7.228 9.899 4.255 1.00 82.44 187 ALA A C 1
ATOM 1417 O O . ALA A 1 187 ? 7.775 8.871 3.855 1.00 82.44 187 ALA A O 1
ATOM 1418 N N . ALA A 1 188 ? 6.382 9.872 5.291 1.00 82.50 188 ALA A N 1
ATOM 1419 C CA . ALA A 1 188 ? 6.096 8.651 6.046 1.00 82.50 188 ALA A CA 1
ATOM 1420 C C . ALA A 1 188 ? 5.366 7.596 5.195 1.00 82.50 188 ALA A C 1
ATOM 1422 O O . ALA A 1 188 ? 5.624 6.394 5.317 1.00 82.50 188 ALA A O 1
ATOM 1423 N N . LEU A 1 189 ? 4.460 8.035 4.317 1.00 85.94 189 LEU A N 1
ATOM 1424 C CA . LEU A 1 189 ? 3.771 7.164 3.370 1.00 85.94 189 LEU A CA 1
ATOM 1425 C C . LEU A 1 189 ? 4.728 6.604 2.317 1.00 85.94 189 LEU A C 1
ATOM 1427 O O . LEU A 1 189 ? 4.653 5.405 2.047 1.00 85.94 189 LEU A O 1
ATOM 1431 N N . ALA A 1 190 ? 5.652 7.402 1.779 1.00 82.31 190 ALA A N 1
ATOM 1432 C CA . ALA A 1 190 ? 6.600 6.990 0.738 1.00 82.31 190 ALA A CA 1
ATOM 1433 C C . ALA A 1 190 ? 7.409 5.740 1.130 1.00 82.31 190 ALA A C 1
ATOM 1435 O O . ALA A 1 190 ? 7.659 4.863 0.304 1.00 82.31 190 ALA A O 1
ATOM 1436 N N . VAL A 1 191 ? 7.733 5.601 2.416 1.00 78.56 191 VAL A N 1
ATOM 1437 C CA . VAL A 1 191 ? 8.484 4.457 2.962 1.00 78.56 191 VAL A CA 1
ATOM 1438 C C . VAL A 1 191 ? 7.599 3.393 3.621 1.00 78.56 191 VAL A C 1
ATOM 1440 O O . VAL A 1 191 ? 8.085 2.415 4.196 1.00 78.56 191 VAL A O 1
ATOM 1443 N N . SER A 1 192 ? 6.278 3.549 3.542 1.00 83.88 192 SER A N 1
ATOM 1444 C CA . SER A 1 192 ? 5.328 2.594 4.101 1.00 83.88 192 SER A CA 1
ATOM 1445 C C . SER A 1 192 ? 5.218 1.323 3.253 1.00 83.88 192 SER A C 1
ATOM 1447 O O . SER A 1 192 ? 5.447 1.294 2.041 1.00 83.88 192 SER A O 1
ATOM 1449 N N . ARG A 1 193 ? 4.759 0.238 3.888 1.00 86.56 193 ARG A N 1
ATOM 1450 C CA . ARG A 1 193 ? 4.458 -1.010 3.175 1.00 86.56 193 ARG A CA 1
ATOM 1451 C C . ARG A 1 193 ? 3.301 -0.855 2.180 1.00 86.56 193 ARG A C 1
ATOM 1453 O O . ARG A 1 193 ? 3.208 -1.651 1.247 1.00 86.56 193 ARG A O 1
ATOM 1460 N N . LEU A 1 194 ? 2.440 0.147 2.374 1.00 89.38 194 LEU A N 1
ATOM 1461 C CA . LEU A 1 194 ? 1.352 0.457 1.454 1.00 89.38 194 LEU A CA 1
ATOM 1462 C C . LEU A 1 194 ? 1.899 0.919 0.102 1.00 89.38 194 LEU A C 1
ATOM 1464 O O . LEU A 1 194 ? 1.503 0.355 -0.909 1.00 89.38 194 LEU A O 1
ATOM 1468 N N . THR A 1 195 ? 2.867 1.837 0.082 1.00 88.25 195 THR A N 1
ATOM 1469 C CA . THR A 1 195 ? 3.499 2.310 -1.163 1.00 88.25 195 THR A CA 1
ATOM 1470 C C . THR A 1 195 ? 4.104 1.160 -1.948 1.00 88.25 195 THR A C 1
ATOM 1472 O O . THR A 1 195 ? 3.773 0.975 -3.112 1.00 88.25 195 THR A O 1
ATOM 1475 N N . ALA A 1 196 ? 4.875 0.286 -1.294 1.00 85.06 196 ALA A N 1
ATOM 1476 C CA . ALA A 1 196 ? 5.437 -0.893 -1.955 1.00 85.06 196 ALA A CA 1
ATOM 1477 C C . ALA A 1 196 ? 4.363 -1.836 -2.543 1.00 85.06 196 ALA A C 1
ATOM 1479 O O . ALA A 1 196 ? 4.578 -2.461 -3.584 1.00 85.06 196 ALA A O 1
ATOM 1480 N N . LEU A 1 197 ? 3.209 -1.967 -1.881 1.00 88.94 197 LEU A N 1
ATOM 1481 C CA . LEU A 1 197 ? 2.084 -2.756 -2.385 1.00 88.94 197 LEU A CA 1
ATOM 1482 C C . LEU A 1 197 ? 1.407 -2.076 -3.583 1.00 88.94 197 LEU A C 1
ATOM 1484 O O . LEU A 1 197 ? 1.124 -2.754 -4.569 1.00 88.94 197 LEU A O 1
ATOM 1488 N N . VAL A 1 198 ? 1.168 -0.766 -3.508 1.00 89.56 198 VAL A N 1
ATOM 1489 C CA . VAL A 1 198 ? 0.545 0.017 -4.584 1.00 89.56 198 VAL A CA 1
ATOM 1490 C C . VAL A 1 198 ? 1.443 0.041 -5.817 1.00 89.56 198 VAL A C 1
ATOM 1492 O O . VAL A 1 198 ? 0.968 -0.284 -6.902 1.00 89.56 198 VAL A O 1
ATOM 1495 N N . SER A 1 199 ? 2.748 0.281 -5.665 1.00 86.38 199 SER A N 1
ATOM 1496 C CA . SER A 1 199 ? 3.713 0.200 -6.768 1.00 86.38 199 SER A CA 1
ATOM 1497 C C . SER A 1 199 ? 3.704 -1.178 -7.430 1.00 86.38 199 SER A C 1
ATOM 1499 O O . SER A 1 199 ? 3.692 -1.266 -8.652 1.00 86.38 199 SER A O 1
ATOM 1501 N N . ARG A 1 200 ? 3.629 -2.268 -6.651 1.00 86.31 200 ARG A N 1
ATOM 1502 C CA . ARG A 1 200 ? 3.493 -3.628 -7.204 1.00 86.31 200 ARG A CA 1
ATOM 1503 C C . ARG A 1 200 ? 2.175 -3.822 -7.954 1.00 86.31 200 ARG A C 1
ATOM 1505 O O . ARG A 1 200 ? 2.161 -4.508 -8.971 1.00 86.31 200 ARG A O 1
ATOM 1512 N N . CYS A 1 201 ? 1.074 -3.283 -7.435 1.00 88.62 201 CYS A N 1
ATOM 1513 C CA . CYS A 1 201 ? -0.229 -3.353 -8.093 1.00 88.62 201 CYS A CA 1
ATOM 1514 C C . CYS A 1 201 ? -0.186 -2.650 -9.454 1.00 88.62 201 CYS A C 1
ATOM 1516 O O . CYS A 1 201 ? -0.610 -3.233 -10.447 1.00 88.62 201 CYS A O 1
ATOM 1518 N N . LEU A 1 202 ? 0.377 -1.442 -9.502 1.00 85.50 202 LEU A N 1
ATOM 1519 C CA . LEU A 1 202 ? 0.530 -0.678 -10.739 1.00 85.50 202 LEU A CA 1
ATOM 1520 C C . LEU A 1 202 ? 1.489 -1.375 -11.710 1.00 85.50 202 LEU A C 1
ATOM 1522 O O . LEU A 1 202 ? 1.137 -1.563 -12.865 1.00 85.50 202 LEU A O 1
ATOM 1526 N N . ALA A 1 203 ? 2.647 -1.848 -11.243 1.00 84.38 203 ALA A N 1
ATOM 1527 C CA . ALA A 1 203 ? 3.594 -2.579 -12.087 1.00 84.38 203 ALA A CA 1
ATOM 1528 C C . ALA A 1 203 ? 2.952 -3.808 -12.750 1.00 84.38 203 ALA A C 1
ATOM 1530 O O . ALA A 1 203 ? 3.181 -4.057 -13.925 1.00 84.38 203 ALA A O 1
ATOM 1531 N N . ARG A 1 204 ? 2.095 -4.543 -12.027 1.00 84.44 204 ARG A N 1
ATOM 1532 C CA . ARG A 1 204 ? 1.326 -5.662 -12.597 1.00 84.44 204 ARG A CA 1
ATOM 1533 C C . ARG A 1 204 ? 0.314 -5.215 -13.644 1.00 84.44 204 ARG A C 1
ATOM 1535 O O . ARG A 1 204 ? 0.135 -5.912 -14.628 1.00 84.44 204 ARG A O 1
ATOM 1542 N N . GLN A 1 205 ? -0.354 -4.089 -13.419 1.00 84.94 205 GLN A N 1
ATOM 1543 C CA . GLN A 1 205 ? -1.359 -3.565 -14.341 1.00 84.94 205 GLN A CA 1
ATOM 1544 C C . GLN A 1 205 ? -0.754 -3.127 -15.681 1.00 84.94 205 GLN A C 1
ATOM 1546 O O . GLN A 1 205 ? -1.421 -3.253 -16.699 1.00 84.94 205 GLN A O 1
ATOM 1551 N N . TYR A 1 206 ? 0.490 -2.643 -15.678 1.00 81.69 206 TYR A N 1
ATOM 1552 C CA . TYR A 1 206 ? 1.200 -2.198 -16.884 1.00 81.69 206 TYR A CA 1
ATOM 1553 C C . TYR A 1 206 ? 2.225 -3.211 -17.406 1.00 81.69 206 TYR A C 1
ATOM 1555 O O . TYR A 1 206 ? 2.981 -2.886 -18.316 1.00 81.69 206 TYR A O 1
ATOM 1563 N N . ALA A 1 207 ? 2.286 -4.419 -16.837 1.00 83.94 207 ALA A N 1
ATOM 1564 C CA . ALA A 1 207 ? 3.312 -5.397 -17.193 1.00 83.94 207 ALA A CA 1
ATOM 1565 C C . ALA A 1 207 ? 3.262 -5.749 -18.686 1.00 83.94 207 ALA A C 1
ATOM 1567 O O . ALA A 1 207 ? 4.271 -5.608 -19.368 1.00 83.94 207 ALA A O 1
ATOM 1568 N N . ASP A 1 208 ? 2.083 -6.111 -19.201 1.00 84.00 208 ASP A N 1
ATOM 1569 C CA . ASP A 1 208 ? 1.913 -6.507 -20.605 1.00 84.00 208 ASP A CA 1
ATOM 1570 C C . ASP A 1 208 ? 2.192 -5.350 -21.567 1.00 84.00 208 ASP A C 1
ATOM 1572 O O . ASP A 1 208 ? 2.790 -5.532 -22.620 1.00 84.00 208 ASP A O 1
ATOM 1576 N N . THR A 1 209 ? 1.799 -4.140 -21.184 1.00 84.75 209 THR A N 1
ATOM 1577 C CA . THR A 1 209 ? 2.075 -2.921 -21.937 1.00 84.75 209 THR A CA 1
ATOM 1578 C C . THR A 1 209 ? 3.574 -2.665 -22.081 1.00 84.75 209 THR A C 1
ATOM 1580 O O . THR A 1 209 ? 4.053 -2.414 -23.185 1.00 84.75 209 THR A O 1
ATOM 1583 N N . PHE A 1 210 ? 4.323 -2.708 -20.974 1.00 82.31 210 PHE A N 1
ATOM 1584 C CA . PHE A 1 210 ? 5.771 -2.512 -21.019 1.00 82.31 210 PHE A CA 1
ATOM 1585 C C . PHE A 1 210 ? 6.468 -3.678 -21.727 1.00 82.31 210 PHE A C 1
ATOM 1587 O O . PHE A 1 210 ? 7.423 -3.445 -22.461 1.00 82.31 210 PHE A O 1
ATOM 1594 N N . ASP A 1 211 ? 5.979 -4.910 -21.568 1.00 83.50 211 ASP A N 1
ATOM 1595 C CA . ASP A 1 211 ? 6.479 -6.071 -22.311 1.00 83.50 211 ASP A CA 1
ATOM 1596 C C . ASP A 1 211 ? 6.314 -5.862 -23.823 1.00 83.50 211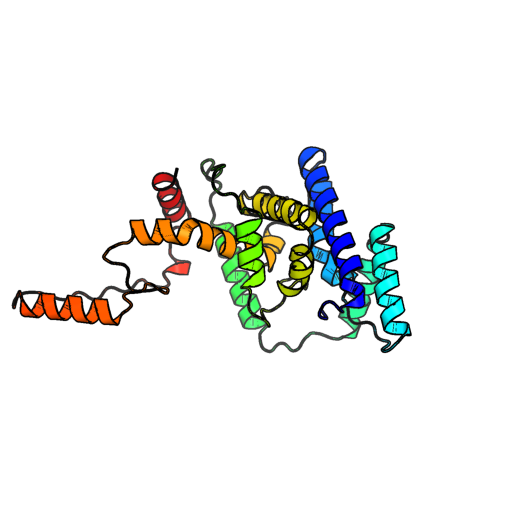 ASP A C 1
ATOM 1598 O O . ASP A 1 211 ? 7.285 -5.952 -24.565 1.00 83.50 211 ASP A O 1
ATOM 1602 N N . GLN A 1 212 ? 5.124 -5.471 -24.288 1.00 84.19 212 GLN A N 1
ATOM 1603 C CA . GLN A 1 212 ? 4.869 -5.181 -25.704 1.00 84.19 212 GLN A CA 1
ATOM 1604 C C . GLN A 1 212 ? 5.744 -4.045 -26.241 1.00 84.19 212 GLN A C 1
ATOM 1606 O O . GLN A 1 212 ? 6.330 -4.191 -27.309 1.00 84.19 212 GLN A O 1
ATOM 1611 N N . ALA A 1 213 ? 5.870 -2.945 -25.495 1.00 83.81 213 ALA A N 1
ATOM 1612 C CA . ALA A 1 213 ? 6.656 -1.784 -25.913 1.00 83.81 213 ALA A CA 1
ATOM 1613 C C . ALA A 1 213 ? 8.170 -2.050 -25.966 1.00 83.81 213 ALA A C 1
ATOM 1615 O O . ALA A 1 213 ? 8.897 -1.316 -26.627 1.00 83.81 213 ALA A O 1
ATOM 1616 N N . THR A 1 214 ? 8.655 -3.072 -25.256 1.00 83.75 214 THR A N 1
ATOM 1617 C CA . THR A 1 214 ? 10.088 -3.401 -25.183 1.00 83.75 214 THR A CA 1
ATOM 1618 C C . THR A 1 214 ? 10.471 -4.632 -26.005 1.00 83.75 214 THR A C 1
ATOM 1620 O O . THR A 1 214 ? 11.649 -4.988 -26.082 1.00 83.75 214 THR A O 1
ATOM 1623 N N . ARG A 1 215 ? 9.503 -5.271 -26.673 1.00 83.38 215 ARG A N 1
ATOM 1624 C CA . ARG A 1 215 ? 9.770 -6.346 -27.632 1.00 83.38 215 ARG A CA 1
ATOM 1625 C C . ARG A 1 215 ? 10.407 -5.810 -28.922 1.00 83.38 215 ARG A C 1
ATOM 1627 O O . ARG A 1 215 ? 10.086 -4.703 -29.347 1.00 83.38 215 ARG A O 1
ATOM 1634 N N . PRO A 1 216 ? 11.254 -6.617 -29.589 1.00 83.44 216 PRO A N 1
ATOM 1635 C CA . PRO A 1 216 ? 11.694 -7.963 -29.193 1.00 83.44 216 PRO A CA 1
ATOM 1636 C C . PRO A 1 216 ? 12.920 -7.977 -28.257 1.00 83.44 216 PRO A C 1
ATOM 1638 O O . PRO A 1 216 ? 13.315 -9.045 -27.803 1.00 83.44 216 PRO A O 1
ATOM 1641 N N . TYR A 1 217 ? 13.519 -6.823 -27.953 1.00 86.06 217 TYR A N 1
ATOM 1642 C CA . TYR A 1 217 ? 14.876 -6.728 -27.394 1.00 86.06 217 TYR A CA 1
ATOM 1643 C C . TYR A 1 217 ? 14.949 -6.613 -25.859 1.00 86.06 217 TYR A C 1
ATOM 1645 O O . TYR A 1 217 ? 15.900 -6.053 -25.316 1.00 86.06 217 TYR A O 1
ATOM 1653 N N . GLN A 1 218 ? 13.963 -7.156 -25.141 1.00 86.75 218 GLN A N 1
ATOM 1654 C CA . GLN A 1 218 ? 13.940 -7.204 -23.677 1.00 86.75 218 GLN A CA 1
ATOM 1655 C C . GLN A 1 218 ? 14.089 -8.649 -23.187 1.00 86.75 218 GLN A C 1
ATOM 1657 O O . GLN A 1 218 ? 13.206 -9.482 -23.377 1.00 86.75 218 GLN A O 1
ATOM 1662 N N . PHE A 1 219 ? 15.216 -8.929 -22.531 1.00 86.38 219 PHE A N 1
ATOM 1663 C CA . PHE A 1 219 ? 15.641 -10.277 -22.125 1.00 86.38 219 PHE A CA 1
ATOM 1664 C C . PHE A 1 219 ? 15.789 -10.444 -20.601 1.00 86.38 219 PHE A C 1
ATOM 1666 O O . PHE A 1 219 ? 16.113 -11.528 -20.117 1.00 86.38 219 PHE A O 1
ATOM 1673 N N . ALA A 1 220 ? 15.548 -9.385 -19.818 1.00 83.31 220 ALA A N 1
ATOM 1674 C CA . ALA A 1 220 ? 15.698 -9.378 -18.360 1.00 83.31 220 ALA A CA 1
ATOM 1675 C C . ALA A 1 220 ? 14.340 -9.452 -17.624 1.00 83.31 220 ALA A C 1
ATOM 1677 O O . ALA A 1 220 ? 13.299 -9.691 -18.230 1.00 83.31 220 ALA A O 1
ATOM 1678 N N . LEU A 1 221 ? 14.347 -9.277 -16.292 1.00 78.88 221 LEU A N 1
ATOM 1679 C CA . LEU A 1 221 ? 13.161 -9.019 -15.446 1.00 78.88 221 LEU A CA 1
ATOM 1680 C C . LEU A 1 221 ? 11.963 -9.981 -15.628 1.00 78.88 221 L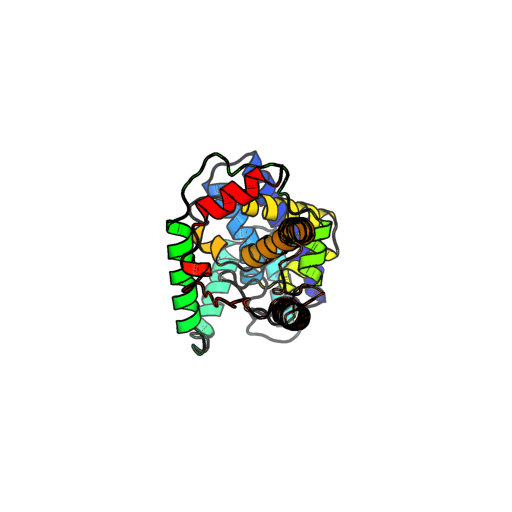EU A C 1
ATOM 1682 O O . LEU A 1 221 ? 10.812 -9.557 -15.616 1.00 78.88 221 LEU A O 1
ATOM 1686 N N . GLN A 1 222 ? 12.228 -11.290 -15.687 1.00 65.75 222 GLN A N 1
ATOM 1687 C CA . GLN A 1 222 ? 11.219 -12.358 -15.844 1.00 65.75 222 GLN A CA 1
ATOM 1688 C C . GLN A 1 222 ? 10.557 -12.454 -17.231 1.00 65.75 222 GLN A C 1
ATOM 1690 O O . GLN A 1 222 ? 9.489 -13.058 -17.351 1.00 65.75 222 GLN A O 1
ATOM 1695 N N . THR A 1 223 ? 11.180 -11.922 -18.283 1.00 67.44 223 THR A N 1
ATOM 1696 C CA . THR A 1 223 ? 10.782 -12.249 -19.662 1.00 67.44 223 THR A CA 1
ATOM 1697 C C . THR A 1 223 ? 10.923 -13.748 -19.929 1.00 67.44 223 THR A C 1
ATOM 1699 O O . THR A 1 223 ? 11.796 -14.421 -19.379 1.00 67.44 223 THR A O 1
ATOM 1702 N N . ARG A 1 224 ? 10.053 -14.298 -20.784 1.00 68.12 224 ARG A N 1
ATOM 1703 C CA . ARG A 1 224 ? 10.042 -15.739 -21.096 1.00 68.12 224 ARG A CA 1
ATOM 1704 C C . ARG A 1 224 ? 11.295 -16.198 -21.854 1.00 68.12 224 ARG A C 1
ATOM 1706 O O . ARG A 1 224 ? 11.664 -17.358 -21.734 1.00 68.12 224 ARG A O 1
ATOM 1713 N N . ALA A 1 225 ? 11.904 -15.307 -22.636 1.00 73.44 225 ALA A N 1
ATOM 1714 C CA . ALA A 1 225 ? 13.072 -15.601 -23.464 1.00 73.44 225 ALA A CA 1
ATOM 1715 C C . ALA A 1 225 ? 14.380 -15.649 -22.649 1.00 73.44 225 ALA A C 1
ATOM 1717 O O . ALA A 1 225 ? 15.223 -16.507 -22.903 1.00 73.44 225 ALA A O 1
ATOM 1718 N N . GLY A 1 226 ? 14.525 -14.778 -21.641 1.00 82.38 226 GLY A N 1
ATOM 1719 C CA . GLY A 1 226 ? 15.686 -14.757 -20.748 1.00 82.38 226 GLY A CA 1
ATOM 1720 C C . GLY A 1 226 ? 17.020 -14.436 -21.439 1.00 82.38 226 GLY A C 1
ATOM 1721 O O . GLY A 1 226 ? 17.086 -14.128 -22.629 1.00 82.38 226 GLY A O 1
ATOM 1722 N N . THR A 1 227 ? 18.114 -14.527 -20.680 1.00 85.75 227 THR A N 1
ATOM 1723 C CA . THR A 1 227 ? 19.482 -14.227 -21.150 1.00 85.75 227 THR A CA 1
ATOM 1724 C C . THR A 1 227 ? 20.034 -15.259 -22.136 1.00 85.75 227 THR A C 1
ATOM 1726 O O . THR A 1 227 ? 20.920 -14.944 -22.932 1.00 85.75 227 THR A O 1
ATOM 1729 N N . ASP A 1 228 ? 19.502 -16.480 -22.128 1.00 86.75 228 ASP A N 1
ATOM 1730 C CA . ASP A 1 228 ? 19.922 -17.540 -23.050 1.00 86.75 228 ASP A CA 1
ATOM 1731 C C . ASP A 1 228 ? 19.493 -17.223 -24.487 1.00 86.75 228 ASP A C 1
ATOM 1733 O O . ASP A 1 228 ? 20.273 -17.405 -25.421 1.00 86.75 228 ASP A O 1
ATOM 1737 N N . ALA A 1 229 ? 18.292 -16.658 -24.669 1.00 86.31 229 ALA A N 1
ATOM 1738 C CA . ALA A 1 229 ? 17.830 -16.199 -25.976 1.00 86.31 229 ALA A CA 1
ATOM 1739 C C . ALA A 1 229 ? 18.691 -15.052 -26.524 1.00 86.31 229 ALA A C 1
ATOM 1741 O O . ALA A 1 229 ? 19.021 -15.055 -27.708 1.00 86.31 229 ALA A O 1
ATOM 1742 N N . LEU A 1 230 ? 19.109 -14.113 -25.665 1.00 87.81 230 LEU A N 1
ATOM 1743 C CA . LEU A 1 230 ? 20.058 -13.063 -26.048 1.00 87.81 230 LEU A CA 1
ATOM 1744 C C . LEU A 1 230 ? 21.385 -13.671 -26.519 1.00 87.81 230 LEU A C 1
ATOM 1746 O O . LEU A 1 230 ? 21.897 -13.298 -27.569 1.00 87.81 230 LEU A O 1
ATOM 1750 N N . SER A 1 231 ? 21.911 -14.643 -25.772 1.00 88.81 231 SER A N 1
ATOM 1751 C CA . SER A 1 231 ? 23.163 -15.326 -26.115 1.00 88.81 231 SER A CA 1
ATOM 1752 C C . SER A 1 231 ? 23.065 -16.053 -27.460 1.00 88.81 231 SER A C 1
ATOM 1754 O O . SER A 1 231 ? 23.983 -15.969 -28.274 1.00 88.81 231 SER A O 1
ATOM 1756 N N . GLY A 1 232 ? 21.945 -16.734 -27.720 1.00 89.69 232 GLY A N 1
ATOM 1757 C CA . GLY A 1 232 ? 21.672 -17.376 -29.007 1.00 89.69 232 GLY A CA 1
ATOM 1758 C C . GLY A 1 232 ? 21.570 -16.377 -30.161 1.00 89.69 232 GLY A C 1
ATOM 1759 O O . GLY A 1 232 ? 22.166 -16.599 -31.211 1.00 89.69 232 GLY A O 1
ATOM 1760 N N . MET A 1 233 ? 20.877 -15.254 -29.952 1.00 89.56 233 MET A N 1
ATOM 1761 C CA . MET A 1 233 ? 20.726 -14.194 -30.955 1.00 89.56 233 MET A CA 1
ATOM 1762 C C . MET A 1 233 ? 22.072 -13.560 -31.327 1.00 89.56 233 MET A C 1
ATOM 1764 O O . MET A 1 233 ? 22.344 -13.360 -32.507 1.00 89.56 233 MET A O 1
ATOM 1768 N N . LEU A 1 234 ? 22.931 -13.287 -30.340 1.00 90.31 234 LEU A N 1
ATOM 1769 C CA . LEU A 1 234 ? 24.265 -12.729 -30.578 1.00 90.31 234 LEU A CA 1
ATOM 1770 C C . LEU A 1 234 ? 25.176 -13.707 -31.330 1.00 90.31 234 LEU A C 1
ATOM 1772 O O . LEU A 1 234 ? 25.886 -13.287 -32.236 1.00 90.31 234 LEU A O 1
ATOM 1776 N N . ARG A 1 235 ? 25.132 -15.006 -30.993 1.00 92.19 235 ARG A N 1
ATOM 1777 C CA . ARG A 1 235 ? 25.883 -16.040 -31.727 1.00 92.19 235 ARG A CA 1
ATOM 1778 C C . ARG A 1 235 ? 25.449 -16.118 -33.184 1.00 92.19 235 ARG A C 1
ATOM 1780 O O . ARG A 1 235 ? 26.291 -16.019 -34.062 1.00 92.19 235 ARG A O 1
ATOM 1787 N N . ALA A 1 236 ? 24.143 -16.202 -33.429 1.00 92.00 236 ALA A N 1
ATOM 1788 C CA . ALA A 1 236 ? 23.612 -16.246 -34.786 1.00 92.00 236 ALA A CA 1
ATOM 1789 C C . ALA A 1 236 ? 23.986 -14.993 -35.598 1.00 92.00 236 ALA A C 1
ATOM 1791 O O . ALA A 1 236 ? 24.275 -15.105 -36.782 1.00 92.00 236 ALA A O 1
ATOM 1792 N N . ALA A 1 237 ? 24.004 -13.811 -34.972 1.00 89.75 237 ALA A N 1
ATOM 1793 C CA . ALA A 1 237 ? 24.417 -12.578 -35.638 1.00 89.75 237 ALA A CA 1
ATOM 1794 C C . ALA A 1 237 ? 25.895 -12.606 -36.065 1.00 89.75 237 ALA A C 1
ATOM 1796 O O . ALA A 1 237 ? 26.195 -12.208 -37.184 1.00 89.75 237 ALA A O 1
ATOM 1797 N N . ILE A 1 238 ? 26.792 -13.115 -35.210 1.00 92.56 238 ILE A N 1
ATOM 1798 C CA . ILE A 1 238 ? 28.218 -13.282 -35.545 1.00 92.56 238 ILE A CA 1
ATOM 1799 C C . ILE A 1 238 ? 28.415 -14.354 -36.625 1.00 92.56 238 ILE A C 1
ATOM 1801 O O . ILE A 1 238 ? 29.232 -14.180 -37.521 1.00 92.56 238 ILE A O 1
ATOM 1805 N N . ASP A 1 239 ? 27.667 -15.458 -36.567 1.00 94.31 239 ASP A N 1
ATOM 1806 C CA . ASP A 1 239 ? 27.788 -16.538 -37.556 1.00 94.31 239 ASP A CA 1
ATOM 1807 C C . ASP A 1 239 ? 27.338 -16.093 -38.963 1.00 94.31 239 ASP A C 1
ATOM 1809 O O . ASP A 1 239 ? 27.829 -16.611 -39.965 1.00 94.31 239 ASP A O 1
ATOM 1813 N N . LEU A 1 240 ? 26.392 -15.149 -39.046 1.00 95.12 240 LEU A N 1
ATOM 1814 C CA . LEU A 1 240 ? 25.869 -14.610 -40.307 1.00 95.12 240 LEU A CA 1
ATOM 1815 C C . LEU A 1 240 ? 26.754 -13.518 -40.919 1.00 95.12 240 LEU A C 1
ATOM 1817 O O . LEU A 1 240 ? 26.718 -13.329 -42.135 1.00 95.12 240 LEU A O 1
ATOM 1821 N N . ASP A 1 241 ? 27.508 -12.796 -40.095 1.00 94.81 241 ASP A N 1
ATOM 1822 C CA . ASP A 1 241 ? 28.347 -11.678 -40.512 1.00 94.81 241 ASP A CA 1
ATOM 1823 C C . ASP A 1 241 ? 29.676 -11.707 -39.746 1.00 94.81 241 ASP A C 1
ATOM 1825 O O . ASP A 1 241 ? 29.749 -11.362 -38.566 1.00 94.81 241 ASP A O 1
ATOM 1829 N N . ALA A 1 242 ? 30.738 -12.115 -40.444 1.00 90.56 242 ALA A N 1
ATOM 1830 C CA . ALA A 1 242 ? 32.079 -12.239 -39.880 1.00 90.56 242 ALA A CA 1
ATOM 1831 C C . ALA A 1 242 ? 32.687 -10.888 -39.454 1.00 90.56 242 ALA A C 1
ATOM 1833 O O . ALA A 1 242 ? 33.613 -10.880 -38.639 1.00 90.56 242 ALA A O 1
ATOM 1834 N N . ASP A 1 243 ? 32.160 -9.770 -39.964 1.00 95.38 243 ASP A N 1
ATOM 1835 C CA . ASP A 1 243 ? 32.594 -8.416 -39.609 1.00 95.38 243 ASP A CA 1
ATOM 1836 C C . ASP A 1 243 ? 31.750 -7.813 -38.462 1.00 95.38 243 ASP A C 1
ATOM 1838 O O . ASP A 1 243 ? 32.015 -6.697 -37.991 1.00 95.38 243 ASP A O 1
ATOM 1842 N N . ALA A 1 244 ? 30.745 -8.542 -37.958 1.00 92.94 244 ALA A N 1
ATOM 1843 C CA . ALA A 1 244 ? 29.900 -8.081 -36.864 1.00 92.94 244 ALA A CA 1
ATOM 1844 C C . ALA A 1 244 ? 30.705 -7.855 -35.573 1.00 92.94 244 ALA A C 1
ATOM 1846 O O . ALA A 1 244 ? 31.423 -8.724 -35.078 1.00 92.94 244 ALA A O 1
ATOM 1847 N N . THR A 1 245 ? 30.523 -6.682 -34.960 1.00 93.69 245 THR A N 1
ATOM 1848 C CA . THR A 1 245 ? 31.181 -6.310 -33.699 1.00 93.69 245 THR A CA 1
ATOM 1849 C C . THR A 1 245 ? 30.163 -6.191 -32.565 1.00 93.69 245 THR A C 1
ATOM 1851 O O . THR A 1 245 ? 29.174 -5.465 -32.677 1.00 93.69 245 THR A O 1
ATOM 1854 N N . ILE A 1 246 ? 30.421 -6.855 -31.433 1.00 90.38 246 ILE A N 1
ATOM 1855 C CA . ILE A 1 246 ? 29.609 -6.713 -30.216 1.00 90.38 246 ILE A CA 1
ATOM 1856 C C . ILE A 1 246 ? 30.150 -5.565 -29.363 1.00 90.38 246 ILE A C 1
ATOM 1858 O O . ILE A 1 246 ? 31.303 -5.583 -28.935 1.00 90.38 246 ILE A O 1
ATOM 1862 N N . VAL A 1 247 ? 29.281 -4.606 -29.040 1.00 94.00 247 VAL A N 1
ATOM 1863 C CA . VAL A 1 247 ? 29.578 -3.516 -28.103 1.00 94.00 247 VAL A CA 1
ATOM 1864 C C . VAL A 1 247 ? 28.847 -3.765 -26.787 1.00 94.00 247 VAL A C 1
ATOM 1866 O O . VAL A 1 247 ? 27.621 -3.848 -26.752 1.00 94.00 247 VAL A O 1
ATOM 1869 N N . SER A 1 248 ? 29.603 -3.870 -25.692 1.00 92.50 248 SER A N 1
ATOM 1870 C CA . SER A 1 248 ? 29.050 -4.001 -24.342 1.00 92.50 248 SER A CA 1
ATOM 1871 C C . SER A 1 248 ? 28.900 -2.624 -23.697 1.00 92.50 248 SER A C 1
ATOM 1873 O O . SER A 1 248 ? 29.881 -1.895 -23.551 1.00 92.50 248 SER A O 1
ATOM 1875 N N . LEU A 1 249 ? 27.672 -2.271 -23.316 1.00 92.19 249 LEU A N 1
ATOM 1876 C CA . LEU A 1 249 ? 27.333 -1.014 -22.652 1.00 92.19 249 LEU A CA 1
ATOM 1877 C C . LEU A 1 249 ? 26.694 -1.317 -21.296 1.00 92.19 249 LEU A C 1
ATOM 1879 O O . LEU A 1 249 ? 25.788 -2.145 -21.219 1.00 92.19 249 LEU A O 1
ATOM 1883 N N . ASP A 1 250 ? 27.126 -0.617 -20.246 1.00 88.62 250 ASP A N 1
ATOM 1884 C CA . ASP A 1 250 ? 26.535 -0.726 -18.911 1.00 88.62 250 ASP A CA 1
ATOM 1885 C C . ASP A 1 250 ? 26.148 0.644 -18.346 1.00 88.62 250 ASP A C 1
ATOM 1887 O O . ASP A 1 250 ? 26.853 1.646 -18.504 1.00 88.62 250 ASP A O 1
ATOM 1891 N N . GLY A 1 251 ? 24.993 0.686 -17.685 1.00 86.25 251 GLY A N 1
ATOM 1892 C CA . GLY A 1 251 ? 24.443 1.899 -17.094 1.00 86.25 251 GLY A CA 1
ATOM 1893 C C . GLY A 1 251 ? 24.902 2.075 -15.651 1.00 86.25 251 GLY A C 1
ATOM 1894 O O . GLY A 1 251 ? 24.475 1.336 -14.763 1.00 86.25 251 GLY A O 1
ATOM 1895 N N . ARG A 1 252 ? 25.691 3.119 -15.367 1.00 87.44 252 ARG A N 1
ATOM 1896 C CA . ARG A 1 252 ? 26.119 3.429 -13.993 1.00 87.44 252 ARG A CA 1
ATOM 1897 C C . ARG A 1 252 ? 24.921 3.741 -13.096 1.00 87.44 252 ARG A C 1
ATOM 1899 O O . ARG A 1 252 ? 24.242 4.752 -13.288 1.00 87.44 252 ARG A O 1
ATOM 1906 N N . SER A 1 253 ? 24.720 2.910 -12.071 1.00 82.50 253 SER A N 1
ATOM 1907 C CA . SER A 1 253 ? 23.686 3.091 -11.040 1.00 82.50 253 SER A CA 1
ATOM 1908 C C . SER A 1 253 ? 22.321 3.452 -11.638 1.00 82.50 253 SER A C 1
ATOM 1910 O O . SER A 1 253 ? 21.691 4.409 -11.196 1.00 82.50 253 SER A O 1
ATOM 1912 N N . ALA A 1 254 ? 21.876 2.709 -12.659 1.00 81.25 254 ALA A N 1
ATOM 1913 C CA . ALA A 1 254 ? 20.742 3.084 -13.511 1.00 81.25 254 ALA A CA 1
ATOM 1914 C C . ALA A 1 254 ? 19.485 3.547 -12.744 1.00 81.25 254 ALA A C 1
ATOM 1916 O O . ALA A 1 254 ? 18.834 4.505 -13.142 1.00 81.25 254 ALA A O 1
ATOM 1917 N N . TYR A 1 255 ? 19.150 2.923 -11.610 1.00 79.44 255 TYR A N 1
ATOM 1918 C CA . TYR A 1 255 ? 17.982 3.313 -10.804 1.00 79.44 255 TYR A CA 1
ATOM 1919 C C . TYR A 1 255 ? 18.151 4.629 -10.030 1.00 79.44 255 TYR A C 1
ATOM 1921 O O . TYR A 1 255 ? 17.152 5.282 -9.713 1.00 79.44 255 TYR A O 1
ATOM 1929 N N . ASP A 1 256 ? 19.389 5.007 -9.717 1.00 80.38 256 ASP A N 1
ATOM 1930 C CA . ASP A 1 256 ? 19.718 6.230 -8.984 1.00 80.38 256 ASP A CA 1
ATOM 1931 C C . ASP A 1 256 ? 19.912 7.421 -9.935 1.00 80.38 256 ASP A C 1
ATOM 1933 O O . ASP A 1 256 ? 19.632 8.557 -9.558 1.00 80.38 256 ASP A O 1
ATOM 1937 N N . THR A 1 257 ? 20.362 7.166 -11.167 1.00 81.94 257 THR A N 1
ATOM 1938 C CA . THR A 1 257 ? 20.712 8.197 -12.160 1.00 81.94 257 THR A CA 1
ATOM 1939 C C . THR A 1 257 ? 19.629 8.447 -13.208 1.00 81.94 257 THR A C 1
ATOM 1941 O O . THR A 1 257 ? 19.695 9.444 -13.927 1.00 81.94 257 THR A O 1
ATOM 1944 N N . ILE A 1 258 ? 18.606 7.588 -13.299 1.00 82.06 258 ILE A N 1
ATOM 1945 C CA . ILE A 1 258 ? 17.509 7.777 -14.252 1.00 82.06 258 ILE A CA 1
ATOM 1946 C C . ILE A 1 258 ? 16.732 9.071 -13.976 1.00 82.06 258 ILE A C 1
ATOM 1948 O O . ILE A 1 258 ? 16.275 9.336 -12.858 1.00 82.06 258 ILE A O 1
ATOM 1952 N N . SER A 1 259 ? 16.503 9.860 -15.028 1.00 83.69 259 SER A N 1
ATOM 1953 C CA . SER A 1 259 ? 15.577 10.989 -14.958 1.00 83.69 259 SER A CA 1
ATOM 1954 C C . SER A 1 259 ? 14.150 10.468 -14.824 1.00 83.69 259 SER A C 1
ATOM 1956 O O . SER A 1 259 ? 13.528 10.015 -15.785 1.00 83.69 259 SER A O 1
ATOM 1958 N N . ARG A 1 260 ? 13.609 10.539 -13.607 1.00 80.31 260 ARG A N 1
ATOM 1959 C CA . ARG A 1 260 ? 12.235 10.108 -13.306 1.00 80.31 260 ARG A CA 1
ATOM 1960 C C . ARG A 1 260 ? 11.208 10.918 -14.072 1.00 80.31 260 ARG A C 1
ATOM 1962 O O . ARG A 1 260 ? 10.223 10.356 -14.528 1.00 80.31 260 ARG A O 1
ATOM 1969 N N . ALA A 1 261 ? 11.452 12.220 -14.213 1.00 75.38 261 ALA A N 1
ATOM 1970 C CA . ALA A 1 261 ? 10.590 13.105 -14.979 1.00 75.38 261 ALA A CA 1
ATOM 1971 C C . ALA A 1 261 ? 10.529 12.664 -16.445 1.00 75.38 261 ALA A C 1
ATOM 1973 O O . ALA A 1 261 ? 9.435 12.467 -16.956 1.00 75.38 261 ALA A O 1
ATOM 1974 N N . ALA A 1 262 ? 11.682 12.411 -17.076 1.00 79.94 262 ALA A N 1
ATOM 1975 C CA . ALA A 1 262 ? 11.726 11.918 -18.451 1.00 79.94 262 ALA A CA 1
ATOM 1976 C C . ALA A 1 262 ? 11.053 10.544 -18.577 1.00 79.94 262 ALA A C 1
ATOM 1978 O O . ALA A 1 262 ? 10.165 10.378 -19.406 1.00 79.94 262 ALA A O 1
ATOM 1979 N N . PHE A 1 263 ? 11.394 9.593 -17.697 1.00 81.50 263 PHE A N 1
ATOM 1980 C CA . PHE A 1 263 ? 10.793 8.255 -17.698 1.00 81.50 263 PHE A CA 1
ATOM 1981 C C . PHE A 1 263 ? 9.267 8.308 -17.604 1.00 81.50 263 PHE A C 1
ATOM 1983 O O . PHE A 1 263 ? 8.563 7.595 -18.312 1.00 81.50 263 PHE A O 1
ATOM 1990 N N . LEU A 1 264 ? 8.738 9.148 -16.719 1.00 77.00 264 LEU A N 1
ATOM 1991 C CA . LEU A 1 264 ? 7.304 9.247 -16.495 1.00 77.00 264 LEU A CA 1
ATOM 1992 C C . LEU A 1 264 ? 6.602 10.050 -17.596 1.00 77.00 264 LEU A C 1
ATOM 1994 O O . LEU A 1 264 ? 5.493 9.671 -17.957 1.00 77.00 264 LEU A O 1
ATOM 1998 N N . CYS A 1 265 ? 7.231 11.081 -18.172 1.00 75.12 265 CYS A N 1
ATOM 1999 C CA . CYS A 1 265 ? 6.731 11.745 -19.380 1.00 75.12 265 CYS A CA 1
ATOM 2000 C C . CYS A 1 265 ? 6.595 10.747 -20.536 1.00 75.12 265 CYS A C 1
ATOM 2002 O O . CYS A 1 265 ? 5.518 10.642 -21.119 1.00 75.12 265 CYS A O 1
ATOM 2004 N N . GLU A 1 266 ? 7.634 9.948 -20.791 1.00 77.19 266 GLU A N 1
ATOM 2005 C CA . GLU A 1 266 ? 7.610 8.894 -21.811 1.00 77.19 266 GLU A CA 1
ATOM 2006 C C . GLU A 1 266 ? 6.544 7.839 -21.519 1.00 77.19 266 GLU A C 1
ATOM 2008 O O . GLU A 1 266 ? 5.733 7.485 -22.380 1.00 77.19 266 GLU A O 1
ATOM 2013 N N . ALA A 1 267 ? 6.480 7.382 -20.266 1.00 74.62 267 ALA A N 1
ATOM 2014 C CA . ALA A 1 267 ? 5.492 6.406 -19.837 1.00 74.62 267 ALA A CA 1
ATOM 2015 C C . ALA A 1 267 ? 4.056 6.940 -19.915 1.00 74.62 267 ALA A C 1
ATOM 2017 O O . ALA A 1 267 ? 3.137 6.127 -19.974 1.00 74.62 267 ALA A O 1
ATOM 2018 N N . ILE A 1 268 ? 3.831 8.257 -19.850 1.00 69.38 268 ILE A N 1
ATOM 2019 C CA . ILE A 1 268 ? 2.516 8.891 -20.030 1.00 69.38 268 ILE A CA 1
ATOM 2020 C C . ILE A 1 268 ? 2.193 9.030 -21.519 1.00 69.38 268 ILE A C 1
ATOM 2022 O O . ILE A 1 268 ? 1.085 8.673 -21.914 1.00 69.38 268 ILE A O 1
ATOM 2026 N N . ALA A 1 269 ? 3.144 9.489 -22.334 1.00 69.38 269 ALA A N 1
ATOM 2027 C CA . ALA A 1 269 ? 2.953 9.703 -23.768 1.00 69.38 269 ALA A CA 1
ATOM 2028 C C . ALA A 1 269 ? 2.556 8.416 -24.512 1.00 69.38 269 ALA A C 1
ATOM 2030 O O . ALA A 1 269 ? 1.679 8.440 -25.371 1.00 69.38 269 ALA A O 1
ATOM 2031 N N . HIS A 1 270 ? 3.140 7.280 -24.125 1.00 64.50 270 HIS A N 1
ATOM 2032 C CA . HIS A 1 270 ? 2.938 5.989 -24.791 1.00 64.50 270 HIS A CA 1
ATOM 2033 C C . HIS A 1 270 ? 1.866 5.102 -24.130 1.00 64.50 270 HIS A C 1
ATOM 2035 O O . HIS A 1 270 ? 1.696 3.948 -24.515 1.00 64.50 270 HIS A O 1
ATOM 2041 N N . ASN A 1 271 ? 1.142 5.616 -23.126 1.00 58.50 271 ASN A N 1
ATOM 2042 C CA . ASN A 1 271 ? 0.035 4.917 -22.463 1.00 58.50 271 ASN A CA 1
ATOM 2043 C C . ASN A 1 271 ? -1.126 5.861 -22.130 1.00 58.50 271 ASN A C 1
ATOM 2045 O O . ASN A 1 271 ? -1.215 6.319 -20.977 1.00 58.50 271 ASN A O 1
ATOM 2049 N N . PRO A 1 272 ? -2.007 6.147 -23.112 1.00 47.09 272 PRO A N 1
ATOM 2050 C CA . PRO A 1 272 ? -3.212 6.934 -22.887 1.00 47.09 272 PRO A CA 1
ATOM 2051 C C . PRO A 1 272 ? -4.158 6.259 -21.895 1.00 47.09 272 PRO A C 1
ATOM 2053 O O . PRO A 1 272 ? -4.484 5.058 -22.056 1.00 47.09 272 PRO A O 1
#